Protein AF-R9INL1-F1 (afdb_monomer)

Secondary structure (DSSP, 8-state):
--HHHHHHHHHHHHTTSS--PPPPGGGTTHHHHHHHHHHHHHHHHHHHTT--SHHHHHHHHHHHHHHHHHHHHHHHHHHHHHGGGHHHHHHHHHHHHHHHHHHHHHTT-GGGHHHHHHHHHHHHHHHHTT--HHHHHHHHHHHHHHHHHHHHHHHHHHHHHHHHHHHHHHH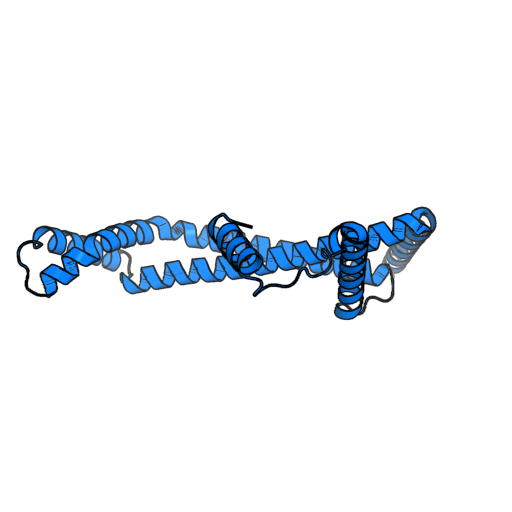HHHHHHHHHHHHHHHHHHHHHHHHS--

Mean predicted aligned error: 11.99 Å

Sequence (198 aa):
MSGLQKKYYARLYRIGKLKKKAYSVTWKYKDEIKKMQKLQAQYQFLVRHDIHSVVDLALVEDNLTDKRKEASAMKSRIYRANSKNKELYDIANEMDELLECENSFRNGDAFFEDEHNRWLLRESRLKELGYSYDEVKALKEHYRSEGAKLKSLEQEASKELKLAESIRKDFVGADGQEVERQQEEVKEQNMEHEKQPR

Radius of gyration: 29.95 Å; Cα contacts (8 Å, |Δi|>4): 96; chains: 1; bounding box: 66×44×85 Å

Foldseek 3Di:
DDDVVVVVVVVCVVVVVDDPDPPPCCVVCVVVVVVVVLVVVLVVLCVVQVPDDPVSLVVVLVVLVVLLVVLVVVLVVLVVVVVVCVVVVVLLVLLVVLVVLCVCVVVPPPVSVVSVVVNVVSQVVCVVVVDGSVRSVVVVVVSVVSSVVSVVSNVVSVVSSVSSVVVVCVVCVVVVVVVVVVVVVVVVVVVVVVPDDD

Nearest PDB structures (foldseek):
  4waf-assembly1_B  TM=4.309E-01  e=4.478E+00  Homo sapiens
  3na7-assembly1_A  TM=3.640E-01  e=6.272E+00  Helicobacter pylori NCTC 11638
  5nnv-assembly4_D  TM=2.929E-01  e=4.003E+00  Bacillus subtilis subsp. subtilis str. 168
  8v8v-assembly2_D  TM=3.924E-01  e=8.784E+00  Homo sapiens
  3ja6-assembly1_H  TM=2.442E-01  e=6.634E+00  Escherichia coli

Structure (mmCIF, N/CA/C/O backbone):
data_AF-R9INL1-F1
#
_entry.id   AF-R9INL1-F1
#
loop_
_atom_site.group_PDB
_atom_site.id
_atom_site.type_symbol
_atom_site.label_atom_id
_atom_site.label_alt_id
_atom_site.label_comp_id
_atom_site.label_asym_id
_atom_site.label_entity_id
_atom_site.label_seq_id
_atom_site.pdbx_PDB_ins_code
_atom_site.Cartn_x
_atom_site.Cartn_y
_atom_site.Cartn_z
_atom_site.occupancy
_atom_site.B_iso_or_equiv
_atom_site.auth_seq_id
_atom_site.auth_comp_id
_atom_site.auth_asym_id
_atom_site.auth_atom_id
_atom_site.pdbx_PDB_model_num
ATOM 1 N N . MET A 1 1 ? 27.705 -8.610 7.564 1.00 53.66 1 MET A N 1
ATOM 2 C CA . MET A 1 1 ? 28.032 -9.786 8.403 1.00 53.66 1 MET A CA 1
ATOM 3 C C . MET A 1 1 ? 27.961 -9.353 9.859 1.00 53.66 1 MET A C 1
ATOM 5 O O . MET A 1 1 ? 28.858 -8.639 10.296 1.00 53.66 1 MET A O 1
ATOM 9 N N . SER A 1 2 ? 26.880 -9.684 10.574 1.00 67.62 2 SER A N 1
ATOM 10 C CA . SER A 1 2 ? 26.727 -9.292 11.987 1.00 67.62 2 SER A CA 1
ATOM 11 C C . SER A 1 2 ? 27.607 -10.156 12.912 1.00 67.62 2 SER A C 1
ATOM 13 O O . SER A 1 2 ? 28.164 -11.181 12.498 1.00 67.62 2 SER A O 1
ATOM 15 N N . GLY A 1 3 ? 27.777 -9.714 14.163 1.00 78.38 3 GLY A N 1
ATOM 16 C CA . GLY A 1 3 ? 28.821 -10.171 15.090 1.00 78.38 3 GLY A CA 1
ATOM 17 C C . GLY A 1 3 ? 28.869 -11.677 15.377 1.00 78.38 3 GLY A C 1
ATOM 18 O O . GLY A 1 3 ? 29.965 -12.229 15.475 1.00 78.38 3 GLY A O 1
ATOM 19 N N . LEU A 1 4 ? 27.726 -12.368 15.461 1.00 80.31 4 LEU A N 1
ATOM 20 C CA . LEU A 1 4 ? 27.693 -13.811 15.749 1.00 80.31 4 LEU A CA 1
ATOM 21 C C . LEU A 1 4 ? 28.110 -14.652 14.535 1.00 80.31 4 LEU A C 1
ATOM 23 O O . LEU A 1 4 ? 28.918 -15.569 14.670 1.00 80.31 4 LEU A O 1
ATOM 27 N N . GLN A 1 5 ? 27.645 -14.278 13.338 1.00 77.44 5 GLN A N 1
ATOM 28 C CA . GLN A 1 5 ? 28.032 -14.921 12.078 1.00 77.44 5 GLN A CA 1
ATOM 29 C C . GLN A 1 5 ? 29.550 -14.821 11.876 1.00 77.44 5 GLN A C 1
ATOM 31 O O . GLN A 1 5 ? 30.214 -15.818 11.596 1.00 77.44 5 GLN A O 1
ATOM 36 N N . LYS A 1 6 ? 30.132 -13.637 12.114 1.00 81.38 6 LYS A N 1
ATOM 37 C CA . LYS A 1 6 ? 31.583 -13.415 12.002 1.00 81.38 6 LYS A CA 1
ATOM 38 C C . LYS A 1 6 ? 32.381 -14.275 12.994 1.00 81.38 6 LYS A C 1
ATOM 40 O O . LYS A 1 6 ? 33.382 -14.872 12.601 1.00 81.38 6 LYS A O 1
ATOM 45 N N . LYS A 1 7 ? 31.931 -14.383 14.254 1.00 86.81 7 LYS A N 1
ATOM 46 C CA . LYS A 1 7 ? 32.569 -15.231 15.284 1.00 86.81 7 LYS A CA 1
ATOM 47 C C . LYS A 1 7 ? 32.472 -16.724 14.947 1.00 86.81 7 LYS A C 1
ATOM 49 O O . LYS A 1 7 ? 33.459 -17.443 15.091 1.00 86.81 7 LYS A O 1
ATOM 54 N N . TYR A 1 8 ? 31.316 -17.177 14.462 1.00 83.25 8 TYR A N 1
ATOM 55 C CA . TYR A 1 8 ? 31.082 -18.571 14.081 1.00 83.25 8 TYR A CA 1
ATOM 56 C C . TYR A 1 8 ? 31.968 -18.999 12.901 1.00 83.25 8 TYR A C 1
ATOM 58 O O . TYR A 1 8 ? 32.709 -19.975 13.013 1.00 83.25 8 TYR A O 1
ATOM 66 N N . TYR A 1 9 ? 31.998 -18.216 11.816 1.00 80.25 9 TYR A N 1
ATOM 67 C CA . TYR A 1 9 ? 32.864 -18.506 10.666 1.00 80.25 9 TYR A CA 1
ATOM 68 C C . TYR A 1 9 ? 34.359 -18.441 11.016 1.00 80.25 9 TYR A C 1
ATOM 70 O O . TYR A 1 9 ? 35.126 -19.282 10.550 1.00 80.25 9 TYR A O 1
ATOM 78 N N . ALA A 1 10 ? 34.782 -17.514 11.886 1.00 81.94 10 ALA A N 1
ATOM 79 C CA . ALA A 1 10 ? 36.165 -17.459 12.368 1.00 81.94 10 ALA A CA 1
ATOM 80 C C . ALA A 1 10 ? 36.558 -18.706 13.185 1.00 81.94 10 ALA A C 1
ATOM 82 O O . ALA A 1 10 ? 37.666 -19.222 13.030 1.00 81.94 10 ALA A O 1
ATOM 83 N N . ARG A 1 11 ? 35.649 -19.225 14.025 1.00 86.44 11 ARG A N 1
ATOM 84 C CA . ARG A 1 11 ? 35.853 -20.478 14.771 1.00 86.44 11 ARG A CA 1
ATOM 85 C C . ARG A 1 11 ? 35.984 -21.673 13.822 1.00 86.44 11 ARG A C 1
ATOM 87 O O . ARG A 1 11 ? 36.908 -22.463 13.982 1.00 86.44 11 ARG A O 1
ATOM 94 N N . LEU A 1 12 ? 35.120 -21.777 12.810 1.00 83.88 12 LEU A N 1
ATOM 95 C CA . LEU A 1 12 ? 35.194 -22.840 11.797 1.00 83.88 12 LEU A CA 1
ATOM 96 C C . LEU A 1 12 ? 36.502 -22.806 10.992 1.00 83.88 12 LEU A C 1
ATOM 98 O O . LEU A 1 12 ? 37.045 -23.862 10.669 1.00 83.88 12 LEU A O 1
ATOM 102 N N . TYR A 1 13 ? 37.016 -21.607 10.709 1.00 79.00 13 TYR A N 1
ATOM 103 C CA . TYR A 1 13 ? 38.293 -21.413 10.022 1.00 79.00 13 TYR A CA 1
ATOM 104 C C . TYR A 1 13 ? 39.486 -21.830 10.898 1.00 79.00 13 TYR A C 1
ATOM 106 O O . TYR A 1 13 ? 40.380 -22.523 10.426 1.00 79.00 13 TYR A O 1
ATOM 114 N N . ARG A 1 14 ? 39.474 -21.483 12.196 1.00 80.69 14 ARG A N 1
ATOM 115 C CA . ARG A 1 14 ? 40.506 -21.908 13.166 1.00 80.69 14 ARG A CA 1
ATOM 116 C C . ARG A 1 14 ? 40.553 -23.422 13.379 1.00 80.69 14 ARG A C 1
ATOM 118 O O . ARG A 1 14 ? 41.634 -23.970 13.521 1.00 80.69 14 ARG A O 1
ATOM 125 N N . ILE A 1 15 ? 39.397 -24.088 13.395 1.00 86.56 15 ILE A N 1
ATOM 126 C CA . ILE A 1 15 ? 39.288 -25.549 13.586 1.00 86.56 15 ILE A CA 1
ATOM 127 C C . ILE A 1 15 ? 39.561 -26.304 12.261 1.00 86.56 15 ILE A C 1
ATOM 129 O O . ILE A 1 15 ? 39.501 -27.527 12.211 1.00 86.56 15 ILE A O 1
ATOM 133 N N . GLY A 1 16 ? 39.846 -25.600 11.157 1.00 74.12 16 GLY A N 1
ATOM 134 C CA . GLY A 1 16 ? 40.176 -26.211 9.862 1.00 74.12 16 GLY A CA 1
ATOM 135 C C . GLY A 1 16 ? 38.992 -26.863 9.137 1.00 74.12 16 GLY A C 1
ATOM 136 O O . GLY A 1 16 ? 39.162 -27.415 8.053 1.00 74.12 16 GLY A O 1
ATOM 137 N N . LYS A 1 17 ? 37.774 -26.762 9.689 1.00 77.38 17 LYS A N 1
ATOM 138 C CA . LYS A 1 17 ? 36.543 -27.278 9.062 1.00 77.38 17 LYS A CA 1
ATOM 139 C C . LYS A 1 17 ? 36.102 -26.461 7.846 1.00 77.38 17 LYS A C 1
ATOM 141 O O . LYS A 1 17 ? 35.294 -26.936 7.055 1.00 77.38 17 LYS A O 1
ATOM 146 N N . LEU A 1 18 ? 36.624 -25.243 7.685 1.00 73.31 18 LEU A N 1
ATOM 147 C CA . LEU A 1 18 ? 36.389 -24.392 6.523 1.00 73.31 18 LEU A CA 1
ATOM 148 C C . LEU A 1 18 ? 37.715 -24.143 5.791 1.00 73.31 18 LEU A C 1
ATOM 150 O O . LEU A 1 18 ? 38.580 -23.432 6.298 1.00 73.31 18 LEU A O 1
ATOM 154 N N . LYS A 1 19 ? 37.874 -24.702 4.585 1.00 65.44 19 LYS A N 1
ATOM 155 C CA . LYS A 1 19 ? 39.003 -24.367 3.701 1.00 65.44 19 LYS A CA 1
ATOM 156 C C . LYS A 1 19 ? 38.856 -22.928 3.197 1.00 65.44 19 LYS A C 1
ATOM 158 O O . LYS A 1 19 ? 37.738 -22.468 2.951 1.00 65.44 19 LYS A O 1
ATOM 163 N N . LYS A 1 20 ? 39.979 -22.230 2.993 1.00 61.31 20 LYS A N 1
ATOM 164 C CA . LYS A 1 20 ? 40.009 -20.924 2.319 1.00 61.31 20 LYS A CA 1
ATOM 165 C C . LYS A 1 20 ? 39.466 -21.107 0.900 1.00 61.31 20 LYS A C 1
ATOM 167 O O . LYS A 1 20 ? 40.190 -21.537 0.009 1.00 61.31 20 LYS A O 1
ATOM 172 N N . LYS A 1 21 ? 38.181 -20.823 0.681 1.00 60.97 21 LYS A N 1
ATOM 173 C CA . LYS A 1 21 ? 37.689 -20.580 -0.678 1.00 60.97 21 LYS A CA 1
ATOM 174 C C . LYS A 1 21 ? 38.436 -19.350 -1.191 1.00 60.97 21 LYS A C 1
ATOM 176 O O . LYS A 1 21 ? 38.664 -18.418 -0.413 1.00 60.97 21 LYS A O 1
ATOM 181 N N . ALA A 1 22 ? 38.839 -19.347 -2.461 1.00 65.12 22 ALA A N 1
ATOM 182 C CA . ALA A 1 22 ? 39.312 -18.115 -3.083 1.00 65.12 22 ALA A CA 1
ATOM 183 C C . ALA A 1 22 ? 38.276 -17.018 -2.788 1.00 65.12 22 ALA A C 1
ATOM 185 O O . ALA A 1 22 ? 37.072 -17.274 -2.898 1.00 65.12 22 ALA A O 1
ATOM 186 N N . TYR A 1 23 ? 38.723 -15.848 -2.315 1.00 63.03 23 TYR A N 1
ATOM 187 C CA . TYR A 1 23 ? 37.811 -14.737 -2.041 1.00 63.03 23 TYR A CA 1
ATOM 188 C C . TYR A 1 23 ? 36.927 -14.526 -3.268 1.00 63.03 23 TYR A C 1
ATOM 190 O O . TYR A 1 23 ? 37.436 -14.502 -4.389 1.00 63.03 23 TYR A O 1
ATOM 198 N N . SER A 1 24 ? 35.613 -14.401 -3.065 1.00 67.94 24 SER A N 1
ATOM 199 C CA . SER A 1 24 ? 34.686 -14.185 -4.170 1.00 67.94 24 SER A CA 1
ATOM 200 C C . SER A 1 24 ? 35.130 -12.941 -4.934 1.00 67.94 24 SER A C 1
ATOM 202 O O . SER A 1 24 ? 35.131 -11.837 -4.386 1.00 67.94 24 SER A O 1
ATOM 204 N N . VAL A 1 25 ? 35.510 -13.115 -6.197 1.00 75.12 25 VAL A N 1
ATOM 205 C CA . VAL A 1 25 ? 35.970 -12.029 -7.077 1.00 75.12 25 VAL A CA 1
ATOM 206 C C . VAL A 1 25 ? 34.801 -11.121 -7.494 1.00 75.12 25 VAL A C 1
ATOM 208 O O . VAL A 1 25 ? 34.988 -10.128 -8.180 1.00 75.12 25 VAL A O 1
ATOM 211 N N . THR A 1 26 ? 33.589 -11.406 -7.009 1.00 73.31 26 THR A N 1
ATOM 212 C CA . THR A 1 26 ? 32.342 -10.656 -7.214 1.00 73.31 26 THR A CA 1
ATOM 213 C C . THR A 1 26 ? 32.483 -9.149 -6.998 1.00 73.31 26 THR A C 1
ATOM 215 O O . THR A 1 26 ? 31.796 -8.379 -7.654 1.00 73.31 26 THR A O 1
ATOM 218 N N . TRP A 1 27 ? 33.382 -8.702 -6.114 1.00 78.25 27 TRP A N 1
ATOM 219 C CA . TRP A 1 27 ? 33.646 -7.273 -5.924 1.00 78.25 27 TRP A CA 1
ATOM 220 C C . TRP A 1 27 ? 34.305 -6.611 -7.145 1.00 78.25 27 TRP A C 1
ATOM 222 O O . TRP A 1 27 ? 34.025 -5.443 -7.390 1.00 78.25 27 TRP A O 1
ATOM 232 N N . LYS A 1 28 ? 35.128 -7.342 -7.918 1.00 82.44 28 LYS A N 1
ATOM 233 C CA . LYS A 1 28 ? 35.744 -6.845 -9.161 1.00 82.44 28 LYS A CA 1
ATOM 234 C C . LYS A 1 28 ? 34.709 -6.673 -10.270 1.00 82.44 28 LYS A C 1
ATOM 236 O O . LYS A 1 28 ? 34.774 -5.708 -11.012 1.00 82.44 28 LYS A O 1
ATOM 241 N N . TYR A 1 29 ? 33.731 -7.575 -10.330 1.00 83.00 29 TYR A N 1
ATOM 242 C CA . TYR A 1 29 ? 32.674 -7.585 -11.347 1.00 83.00 29 TYR A CA 1
ATOM 243 C C . TYR A 1 29 ? 31.385 -6.897 -10.887 1.00 83.00 29 TYR A C 1
ATOM 245 O O . TYR A 1 29 ? 30.338 -7.053 -11.508 1.00 83.00 29 TYR A O 1
ATOM 253 N N . LYS A 1 30 ? 31.415 -6.158 -9.773 1.00 86.88 30 LYS A N 1
ATOM 254 C CA . LYS A 1 30 ? 30.208 -5.597 -9.152 1.00 86.88 30 LYS A CA 1
ATOM 255 C C . LYS A 1 30 ? 29.412 -4.720 -10.121 1.00 86.88 30 LYS A C 1
ATOM 257 O O . LYS A 1 30 ? 28.186 -4.801 -10.140 1.00 86.88 30 LYS A O 1
ATOM 262 N N . ASP A 1 31 ? 30.096 -3.894 -10.905 1.00 88.38 31 ASP A N 1
ATOM 263 C CA . ASP A 1 31 ? 29.442 -2.969 -11.831 1.00 88.38 31 ASP A CA 1
ATOM 264 C C . ASP A 1 31 ? 28.979 -3.665 -13.115 1.00 88.38 31 ASP A C 1
ATOM 266 O O . ASP A 1 31 ? 27.885 -3.382 -13.599 1.00 88.38 31 ASP A O 1
ATOM 270 N N . GLU A 1 32 ? 29.724 -4.658 -13.600 1.00 88.12 32 GLU A N 1
ATOM 271 C CA . GLU A 1 32 ? 29.299 -5.516 -14.713 1.00 88.12 32 GLU A CA 1
ATOM 272 C C . GLU A 1 32 ? 28.058 -6.341 -14.355 1.00 88.12 32 GLU A C 1
ATOM 274 O O . GLU A 1 32 ? 27.120 -6.414 -15.144 1.00 88.12 32 GLU A O 1
ATOM 279 N N . ILE A 1 33 ? 27.998 -6.891 -13.136 1.00 88.81 33 ILE A N 1
ATOM 280 C CA . ILE A 1 33 ? 26.823 -7.610 -12.623 1.00 88.81 33 ILE A CA 1
ATOM 281 C C . ILE A 1 33 ? 25.609 -6.679 -12.583 1.00 88.81 33 ILE A C 1
ATOM 283 O O . ILE A 1 33 ? 24.529 -7.063 -13.026 1.00 88.81 33 ILE A O 1
ATOM 287 N N . LYS A 1 34 ? 25.769 -5.440 -12.103 1.00 91.69 34 LYS A N 1
ATOM 288 C CA . LYS A 1 34 ? 24.680 -4.450 -12.125 1.00 91.69 34 LYS A CA 1
ATOM 289 C C . LYS A 1 34 ? 24.243 -4.112 -13.550 1.00 91.69 34 LYS A C 1
ATOM 291 O O . LYS A 1 34 ? 23.046 -4.009 -13.800 1.00 91.69 34 LYS A O 1
ATOM 296 N N . LYS A 1 35 ? 25.191 -3.940 -14.478 1.00 91.38 35 LYS A N 1
ATOM 297 C CA . LYS A 1 35 ? 24.896 -3.666 -15.892 1.00 91.38 35 LYS A CA 1
ATOM 298 C C . LYS A 1 35 ? 24.117 -4.822 -16.518 1.00 91.38 35 LYS A C 1
ATOM 300 O O . LYS A 1 35 ? 23.106 -4.587 -17.169 1.00 91.38 35 LYS A O 1
ATOM 305 N N . MET A 1 36 ? 24.539 -6.057 -16.260 1.00 92.88 36 MET A N 1
ATOM 306 C CA . MET A 1 36 ? 23.842 -7.262 -16.706 1.00 92.88 36 MET A CA 1
ATOM 307 C C . MET A 1 36 ? 22.422 -7.335 -16.131 1.00 92.88 36 MET A C 1
ATOM 309 O O . MET A 1 36 ? 21.479 -7.553 -16.882 1.00 92.88 36 MET A O 1
ATOM 313 N N . GLN A 1 37 ? 22.247 -7.083 -14.829 1.00 93.25 37 GLN A N 1
ATOM 314 C CA . GLN A 1 37 ? 20.925 -7.047 -14.190 1.00 93.25 37 GLN A CA 1
ATOM 315 C C . GLN A 1 37 ? 20.014 -5.972 -14.797 1.00 93.25 37 GLN A C 1
ATOM 317 O O . GLN A 1 37 ? 18.830 -6.228 -15.006 1.00 93.25 37 GLN A O 1
ATOM 322 N N . LYS A 1 38 ? 20.562 -4.790 -15.116 1.00 93.31 38 LYS A N 1
ATOM 323 C CA . LYS A 1 38 ? 19.830 -3.720 -15.809 1.00 93.31 38 LYS A CA 1
ATOM 324 C C . LYS A 1 38 ? 19.360 -4.186 -17.191 1.00 93.31 38 LYS A C 1
ATOM 326 O O . LYS A 1 38 ? 18.165 -4.126 -17.459 1.00 93.31 38 LYS A O 1
ATOM 331 N N . LEU A 1 39 ? 20.272 -4.694 -18.024 1.00 93.75 39 LEU A N 1
ATOM 332 C CA . LEU A 1 39 ? 19.957 -5.171 -19.378 1.00 93.75 39 LEU A CA 1
ATOM 333 C C . LEU A 1 39 ? 18.939 -6.316 -19.356 1.00 93.75 39 LEU A C 1
ATOM 335 O O . LEU A 1 39 ? 18.003 -6.325 -20.148 1.00 93.75 39 LEU A O 1
ATOM 339 N N . GLN A 1 40 ? 19.077 -7.251 -18.414 1.00 95.00 40 GLN A N 1
ATOM 340 C CA . GLN A 1 40 ? 18.125 -8.344 -18.236 1.00 95.00 40 GLN A CA 1
ATOM 341 C C . GLN A 1 40 ? 16.725 -7.822 -17.885 1.00 95.00 40 GLN A C 1
ATOM 343 O O . GLN A 1 40 ? 15.745 -8.290 -18.460 1.00 95.00 40 GLN A O 1
ATOM 348 N N . ALA A 1 41 ? 16.619 -6.852 -16.972 1.00 95.00 41 ALA A N 1
ATOM 349 C CA . ALA A 1 41 ? 15.335 -6.260 -16.601 1.00 95.00 41 ALA A CA 1
ATOM 350 C C . ALA A 1 41 ? 14.686 -5.505 -17.774 1.00 95.00 41 ALA A C 1
ATOM 352 O O . ALA A 1 41 ? 13.481 -5.628 -17.983 1.00 95.00 41 ALA A O 1
ATOM 353 N N . GLN A 1 42 ? 15.481 -4.770 -18.557 1.00 93.81 42 GLN A N 1
ATOM 354 C CA . GLN A 1 42 ? 15.015 -4.080 -19.764 1.00 93.81 42 GLN A CA 1
ATOM 355 C C . GLN A 1 42 ? 14.521 -5.070 -20.824 1.00 93.81 42 GLN A C 1
ATOM 357 O O . GLN A 1 42 ? 13.417 -4.921 -21.333 1.00 93.81 42 GLN A O 1
ATOM 362 N N . TYR A 1 43 ? 15.291 -6.124 -21.099 1.00 94.38 43 TYR A N 1
ATOM 363 C CA . TYR A 1 43 ? 14.899 -7.172 -22.040 1.00 94.38 43 TYR A CA 1
ATOM 364 C C . TYR A 1 43 ? 13.595 -7.862 -21.620 1.00 94.38 43 TYR A C 1
ATOM 366 O O . TYR A 1 43 ? 12.667 -7.976 -22.414 1.00 94.38 43 TYR A O 1
ATOM 374 N N . GLN A 1 44 ? 13.484 -8.273 -20.353 1.00 96.38 44 GLN A N 1
ATOM 375 C CA . GLN A 1 44 ? 12.264 -8.897 -19.834 1.00 96.38 44 GLN A CA 1
ATOM 376 C C . GLN A 1 44 ? 11.046 -7.972 -19.914 1.00 96.38 44 GLN A C 1
ATOM 378 O O . GLN A 1 44 ? 9.936 -8.460 -20.105 1.00 96.38 44 GLN A O 1
ATOM 383 N N . PHE A 1 45 ? 11.239 -6.661 -19.747 1.00 95.88 45 PHE A N 1
ATOM 384 C CA . PHE A 1 45 ? 10.178 -5.672 -19.912 1.00 95.88 45 PHE A CA 1
ATOM 385 C C . PHE A 1 45 ? 9.698 -5.603 -21.367 1.00 95.88 45 PHE A C 1
ATOM 387 O O . PHE A 1 45 ? 8.498 -5.715 -21.600 1.00 95.88 45 PHE A O 1
ATOM 394 N N . LEU A 1 46 ? 10.624 -5.502 -22.329 1.00 94.06 46 LEU A N 1
ATOM 395 C CA . LEU A 1 46 ? 10.299 -5.481 -23.760 1.00 94.06 46 LEU A CA 1
ATOM 396 C C . LEU A 1 46 ? 9.536 -6.741 -24.184 1.00 94.06 46 LEU A C 1
ATOM 398 O O . LEU A 1 46 ? 8.501 -6.634 -24.827 1.00 94.06 46 LEU A O 1
ATOM 402 N N . VAL A 1 47 ? 9.998 -7.921 -23.754 1.00 96.56 47 VAL A N 1
ATOM 403 C CA . VAL A 1 47 ? 9.336 -9.203 -24.052 1.00 96.56 47 VAL A CA 1
ATOM 404 C C . VAL A 1 47 ? 7.947 -9.295 -23.415 1.00 96.56 47 VAL A C 1
ATOM 406 O O . VAL A 1 47 ? 7.018 -9.786 -24.043 1.00 96.56 47 VAL A O 1
ATOM 409 N N . ARG A 1 48 ? 7.778 -8.839 -22.166 1.00 95.75 48 ARG A N 1
ATOM 410 C CA . ARG A 1 48 ? 6.490 -8.931 -21.453 1.00 95.75 48 ARG A CA 1
ATOM 411 C C . ARG A 1 48 ? 5.402 -8.076 -22.097 1.00 95.75 48 ARG A C 1
ATOM 413 O O . ARG A 1 48 ? 4.241 -8.470 -22.069 1.00 95.75 48 ARG A O 1
ATOM 420 N N . HIS A 1 49 ? 5.785 -6.915 -22.618 1.00 94.62 49 HIS A N 1
ATOM 421 C CA . HIS A 1 49 ? 4.876 -5.957 -23.248 1.00 94.62 49 HIS A CA 1
ATOM 422 C C . HIS A 1 49 ? 4.879 -6.044 -24.780 1.00 94.62 49 HIS A C 1
ATOM 424 O O . HIS A 1 49 ? 4.262 -5.205 -25.422 1.00 94.62 49 HIS A O 1
ATOM 430 N N . ASP A 1 50 ? 5.562 -7.044 -25.348 1.00 93.12 50 ASP A N 1
ATOM 431 C CA . ASP A 1 50 ? 5.658 -7.287 -26.793 1.00 93.12 50 ASP A CA 1
ATOM 432 C C . ASP A 1 50 ? 6.136 -6.060 -27.598 1.00 93.12 50 ASP A C 1
ATOM 434 O O . ASP A 1 50 ? 5.656 -5.755 -28.684 1.00 93.12 50 ASP A O 1
ATOM 438 N N . ILE A 1 51 ? 7.103 -5.315 -27.057 1.00 92.81 51 ILE A N 1
ATOM 439 C CA . ILE A 1 51 ? 7.550 -4.028 -27.612 1.00 92.81 51 ILE A CA 1
ATOM 440 C C . ILE A 1 51 ? 8.542 -4.257 -28.754 1.00 92.81 51 ILE A C 1
ATOM 442 O O . ILE A 1 51 ? 9.627 -4.801 -28.533 1.00 92.81 51 ILE A O 1
ATOM 446 N N . HIS A 1 52 ? 8.188 -3.794 -29.955 1.00 89.50 52 HIS A N 1
ATOM 447 C CA . HIS A 1 52 ? 8.996 -3.950 -31.170 1.00 89.50 52 HIS A CA 1
ATOM 448 C C . HIS A 1 52 ? 9.540 -2.610 -31.690 1.00 89.50 52 HIS A C 1
ATOM 450 O O . HIS A 1 52 ? 10.538 -2.583 -32.410 1.00 89.50 52 HIS A O 1
ATOM 456 N N . SER A 1 53 ? 8.916 -1.495 -31.303 1.00 88.12 53 SER A N 1
ATOM 457 C CA . SER A 1 53 ? 9.261 -0.143 -31.741 1.00 88.12 53 SER A CA 1
ATOM 458 C C . SER A 1 53 ? 9.237 0.880 -30.598 1.00 88.12 53 SER A C 1
ATOM 460 O O . SER A 1 53 ? 8.744 0.627 -29.496 1.00 88.12 53 SER A O 1
ATOM 462 N N . VAL A 1 54 ? 9.755 2.082 -30.869 1.00 85.25 54 VAL A N 1
ATOM 463 C CA . VAL A 1 54 ? 9.681 3.216 -29.929 1.00 85.25 54 VAL A CA 1
ATOM 464 C C . VAL A 1 54 ? 8.234 3.689 -29.732 1.00 85.25 54 VAL A C 1
ATOM 466 O O . VAL A 1 54 ? 7.890 4.172 -28.655 1.00 85.25 54 VAL A O 1
ATOM 469 N N . VAL A 1 55 ? 7.375 3.518 -30.742 1.00 87.06 55 VAL A N 1
ATOM 470 C CA . VAL A 1 55 ? 5.944 3.840 -30.648 1.00 87.06 55 VAL A CA 1
ATOM 471 C C . VAL A 1 55 ? 5.257 2.899 -29.659 1.00 87.06 55 VAL A C 1
ATOM 473 O O . VAL A 1 55 ? 4.543 3.366 -28.774 1.00 87.06 55 VAL A O 1
ATOM 476 N N . ASP A 1 56 ? 5.548 1.598 -29.730 1.00 89.38 56 ASP A N 1
ATOM 477 C CA . ASP A 1 56 ? 5.014 0.613 -28.778 1.00 89.38 56 ASP A CA 1
ATOM 478 C C . ASP A 1 56 ? 5.464 0.930 -27.346 1.00 89.38 56 ASP A C 1
ATOM 480 O O . ASP A 1 56 ? 4.675 0.844 -26.405 1.00 89.38 56 ASP A O 1
ATOM 484 N N . LEU A 1 57 ? 6.719 1.366 -27.175 1.00 91.38 57 LEU A N 1
ATOM 485 C CA . LEU A 1 57 ? 7.239 1.797 -25.878 1.00 91.38 57 LEU A CA 1
ATOM 486 C C . LEU A 1 57 ? 6.452 2.994 -25.321 1.00 91.38 57 LEU A C 1
ATOM 488 O O . LEU A 1 57 ? 6.088 2.972 -24.146 1.00 91.38 57 LEU A O 1
ATOM 492 N N . ALA A 1 58 ? 6.156 4.002 -26.147 1.00 90.75 58 ALA A N 1
ATOM 493 C CA . ALA A 1 58 ? 5.370 5.167 -25.738 1.00 90.75 58 ALA A CA 1
ATOM 494 C C . ALA A 1 58 ? 3.927 4.787 -25.353 1.00 90.75 58 ALA A C 1
ATOM 496 O O . ALA A 1 58 ? 3.436 5.211 -24.308 1.00 90.75 58 ALA A O 1
ATOM 497 N N . LEU A 1 59 ? 3.277 3.912 -26.129 1.00 92.75 59 LEU A N 1
ATOM 498 C CA . LEU A 1 59 ? 1.937 3.403 -25.812 1.00 92.75 59 LEU A CA 1
ATOM 499 C C . LEU A 1 59 ? 1.911 2.646 -24.476 1.00 92.75 59 LEU A C 1
ATOM 501 O O . LEU A 1 59 ? 0.981 2.789 -23.679 1.00 92.75 59 LEU A O 1
ATOM 505 N N . VAL A 1 60 ? 2.934 1.835 -24.201 1.00 95.06 60 VAL A N 1
ATOM 506 C CA . VAL A 1 60 ? 3.064 1.131 -22.918 1.00 95.06 60 VAL A CA 1
ATOM 507 C C . VAL A 1 60 ? 3.318 2.118 -21.772 1.00 95.06 60 VAL A C 1
AT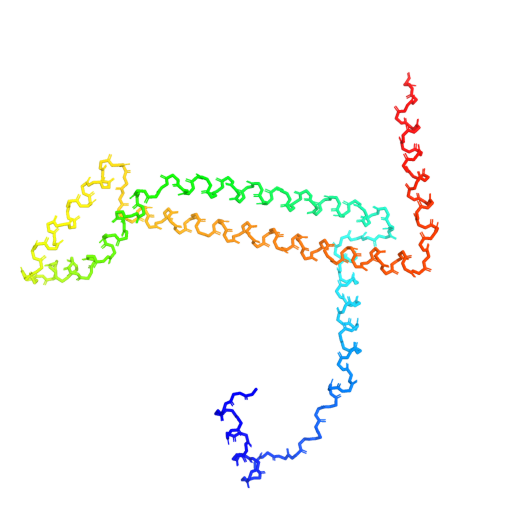OM 509 O O . VAL A 1 60 ? 2.734 1.956 -20.700 1.00 9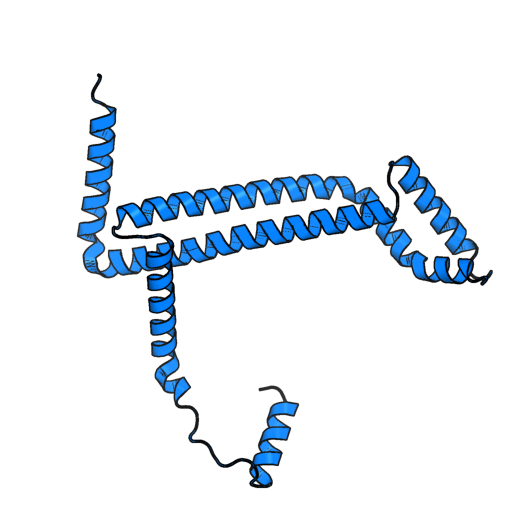5.06 60 VAL A O 1
ATOM 512 N N . GLU A 1 61 ? 4.130 3.158 -21.976 1.00 94.19 61 GLU A N 1
ATOM 513 C CA . GLU A 1 61 ? 4.355 4.221 -20.984 1.00 94.19 61 GLU A CA 1
ATOM 514 C C . GLU A 1 61 ? 3.065 4.967 -20.617 1.00 94.19 61 GLU A C 1
ATOM 516 O O . GLU A 1 61 ? 2.808 5.186 -19.426 1.00 94.19 61 GLU A O 1
ATOM 521 N N . ASP A 1 62 ? 2.227 5.301 -21.598 1.00 95.19 62 ASP A N 1
ATOM 522 C CA . ASP A 1 62 ? 0.930 5.942 -21.364 1.00 95.19 62 ASP A CA 1
ATOM 523 C C . ASP A 1 62 ? -0.003 5.020 -20.565 1.00 95.19 62 ASP A C 1
ATOM 525 O O . ASP A 1 62 ? -0.502 5.398 -19.500 1.00 95.19 62 ASP A O 1
ATOM 529 N N . ASN A 1 63 ? -0.123 3.755 -20.982 1.00 95.88 63 ASN A N 1
ATOM 530 C CA . ASN A 1 63 ? -0.916 2.745 -20.276 1.00 95.88 63 ASN A CA 1
ATOM 531 C C . ASN A 1 63 ? -0.460 2.543 -18.819 1.00 95.88 63 ASN A C 1
ATOM 533 O O . ASN A 1 63 ? -1.279 2.424 -17.903 1.00 95.88 63 ASN A O 1
ATOM 537 N N . LEU A 1 64 ? 0.852 2.487 -18.570 1.00 96.06 64 LEU A N 1
ATOM 538 C CA . LEU A 1 64 ? 1.406 2.356 -17.219 1.00 96.06 64 LEU A CA 1
ATOM 539 C C . LEU A 1 64 ? 1.193 3.622 -16.385 1.00 96.06 64 LEU A C 1
ATOM 541 O O . LEU A 1 64 ? 0.956 3.541 -15.174 1.00 96.06 64 LEU A O 1
ATOM 545 N N . THR A 1 65 ? 1.253 4.791 -17.020 1.00 95.81 65 THR A N 1
ATOM 546 C CA . THR A 1 65 ? 0.966 6.074 -16.378 1.00 95.81 65 THR A CA 1
ATOM 547 C C . THR A 1 65 ? -0.485 6.141 -15.924 1.00 95.81 65 THR A C 1
ATOM 549 O O . THR A 1 65 ? -0.742 6.545 -14.785 1.00 95.81 65 THR A O 1
ATOM 552 N N . ASP A 1 66 ? -1.416 5.685 -16.755 1.00 97.06 66 ASP A N 1
ATOM 553 C CA . ASP A 1 66 ? -2.836 5.654 -16.424 1.00 97.06 66 ASP A CA 1
ATOM 554 C C . ASP A 1 66 ? -3.147 4.626 -15.338 1.00 97.06 66 ASP A C 1
ATOM 556 O O . ASP A 1 66 ? -3.772 4.987 -14.339 1.00 97.06 66 ASP A O 1
ATOM 560 N N . LYS A 1 67 ? -2.585 3.410 -15.412 1.00 96.38 67 LYS A N 1
ATOM 561 C CA . LYS A 1 67 ? -2.678 2.415 -14.323 1.00 96.38 67 LYS A CA 1
ATOM 562 C C . LYS A 1 67 ? -2.172 2.968 -12.990 1.00 96.38 67 LYS A C 1
ATOM 564 O O . LYS A 1 67 ? -2.791 2.764 -11.945 1.00 96.38 67 LYS A O 1
ATOM 569 N N . ARG A 1 68 ? -1.051 3.700 -13.001 1.00 97.19 68 ARG A N 1
ATOM 570 C CA . ARG A 1 68 ? -0.503 4.336 -11.793 1.00 97.19 68 ARG A CA 1
ATOM 571 C C . ARG A 1 68 ? -1.441 5.416 -11.252 1.00 97.19 68 ARG A C 1
ATOM 573 O O . ARG A 1 68 ? -1.667 5.463 -10.041 1.00 97.19 68 ARG A O 1
ATOM 580 N N . LYS A 1 69 ? -1.978 6.283 -12.118 1.00 97.06 69 LYS A N 1
ATOM 581 C CA . LYS A 1 69 ? -2.939 7.331 -11.730 1.00 97.06 69 LYS A CA 1
ATOM 582 C C . LYS A 1 69 ? -4.216 6.722 -11.157 1.00 97.06 69 LYS A C 1
ATOM 584 O O . LYS A 1 69 ? -4.670 7.166 -10.105 1.00 97.06 69 LYS A O 1
ATOM 589 N N . GLU A 1 70 ? -4.757 5.694 -11.802 1.00 97.06 70 GLU A N 1
ATOM 590 C CA . GLU A 1 70 ? -5.949 4.975 -11.359 1.00 97.06 70 GLU A CA 1
ATOM 591 C C . GLU A 1 70 ? -5.728 4.332 -9.985 1.00 97.06 70 GLU A C 1
ATOM 593 O O . GLU A 1 70 ? -6.498 4.594 -9.058 1.00 97.06 70 GLU A O 1
ATOM 598 N N . ALA A 1 71 ? -4.627 3.594 -9.802 1.00 96.81 71 ALA A N 1
ATOM 599 C CA . ALA A 1 71 ? -4.269 3.005 -8.513 1.00 96.81 71 ALA A CA 1
ATOM 600 C C . ALA A 1 71 ? -4.128 4.073 -7.415 1.00 96.81 71 ALA A C 1
ATOM 602 O O . ALA A 1 71 ? -4.625 3.895 -6.301 1.00 96.81 71 ALA A O 1
ATOM 603 N N . SER A 1 72 ? -3.509 5.217 -7.727 1.00 96.12 72 SER A N 1
ATOM 604 C CA . SER A 1 72 ? -3.358 6.335 -6.788 1.00 96.12 72 SER A CA 1
ATOM 605 C C . SER A 1 72 ? -4.705 6.992 -6.439 1.00 96.12 72 SER A C 1
ATOM 607 O O . SER A 1 72 ? -4.986 7.298 -5.273 1.00 96.12 72 SER A O 1
ATOM 609 N N . ALA A 1 73 ? -5.594 7.152 -7.423 1.00 97.44 73 ALA A N 1
ATOM 610 C CA . ALA A 1 73 ? -6.938 7.689 -7.232 1.00 97.44 73 ALA A CA 1
ATOM 611 C C . ALA A 1 73 ? -7.817 6.749 -6.393 1.00 97.44 73 ALA A C 1
ATOM 613 O O . ALA A 1 73 ? -8.458 7.201 -5.438 1.00 97.44 73 ALA A O 1
ATOM 614 N N 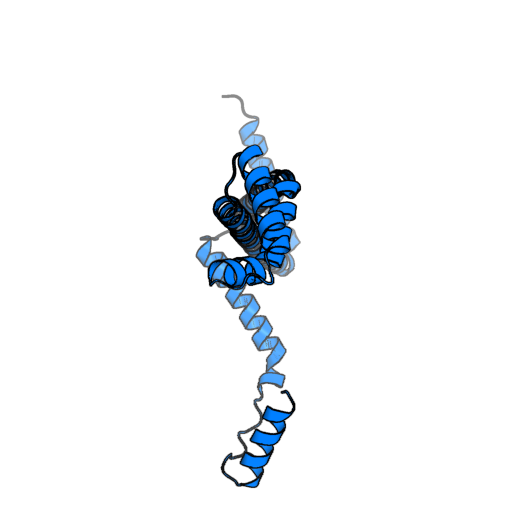. MET A 1 74 ? -7.811 5.447 -6.695 1.00 96.06 74 MET A N 1
ATOM 615 C CA . MET A 1 74 ? -8.491 4.420 -5.900 1.00 96.06 74 MET A CA 1
ATOM 616 C C . MET A 1 74 ? -7.958 4.405 -4.470 1.00 96.06 74 MET A C 1
ATOM 618 O O . MET A 1 74 ? -8.737 4.484 -3.523 1.00 96.06 74 MET A O 1
ATOM 622 N N . LYS A 1 75 ? -6.635 4.428 -4.293 1.00 95.44 75 LYS A N 1
ATOM 623 C CA . LYS A 1 75 ? -5.986 4.447 -2.977 1.00 95.44 75 LYS A CA 1
ATOM 624 C C . LYS A 1 75 ? -6.429 5.659 -2.163 1.00 95.44 75 LYS A C 1
ATOM 626 O O . LYS A 1 75 ? -6.775 5.536 -0.991 1.00 95.44 75 LYS A O 1
ATOM 631 N N . SER A 1 76 ? -6.503 6.823 -2.802 1.00 96.12 76 SER A N 1
ATOM 632 C CA . SER A 1 76 ? -6.982 8.060 -2.181 1.00 96.12 76 SER A CA 1
ATOM 633 C C . SER A 1 76 ? -8.464 7.983 -1.792 1.00 96.12 76 SER A C 1
ATOM 635 O O . SER A 1 76 ? -8.852 8.477 -0.734 1.00 96.12 76 SER A O 1
ATOM 637 N N . ARG A 1 77 ? -9.312 7.346 -2.615 1.00 96.56 77 ARG A N 1
ATOM 638 C CA . ARG A 1 77 ? -10.723 7.075 -2.278 1.00 96.56 77 ARG A CA 1
ATOM 639 C C . ARG A 1 77 ? -10.837 6.150 -1.067 1.00 96.56 77 ARG A C 1
ATOM 641 O O . ARG 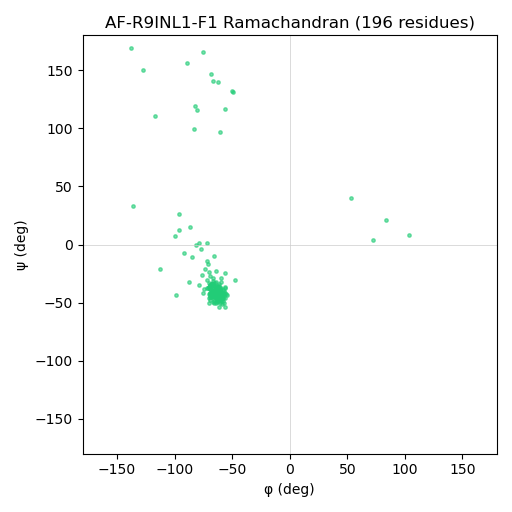A 1 77 ? -11.571 6.489 -0.144 1.00 96.56 77 ARG A O 1
ATOM 648 N N . ILE A 1 78 ? -10.074 5.058 -1.039 1.00 96.19 78 ILE A N 1
ATOM 649 C CA . ILE A 1 78 ? -10.046 4.109 0.081 1.00 96.19 78 ILE A CA 1
ATOM 650 C C . ILE A 1 78 ? -9.596 4.800 1.369 1.00 96.19 78 ILE A C 1
ATOM 652 O O . ILE A 1 78 ? -10.260 4.649 2.388 1.00 96.19 78 ILE A O 1
ATOM 656 N N . TYR A 1 79 ? -8.546 5.624 1.340 1.00 94.50 79 TYR A N 1
ATOM 657 C CA . TYR A 1 79 ? -8.119 6.353 2.539 1.00 94.50 79 TYR A CA 1
ATOM 658 C C . TYR A 1 79 ? -9.164 7.346 3.048 1.00 94.50 79 TYR A C 1
ATOM 660 O O . TYR A 1 79 ? -9.379 7.418 4.255 1.00 94.50 79 TYR A O 1
ATOM 668 N N . ARG A 1 80 ? -9.846 8.070 2.151 1.00 96.62 80 ARG A N 1
ATOM 669 C CA . ARG A 1 80 ? -10.943 8.977 2.533 1.00 96.62 80 ARG A CA 1
ATOM 670 C C . ARG A 1 80 ? -12.165 8.239 3.075 1.00 96.62 80 ARG A C 1
ATOM 672 O O . ARG A 1 80 ? -12.863 8.774 3.929 1.00 96.62 80 ARG A O 1
ATOM 679 N N . ALA A 1 81 ? -12.460 7.046 2.566 1.00 95.38 81 ALA A N 1
ATOM 680 C CA . ALA A 1 81 ? -13.519 6.204 3.113 1.00 95.38 81 ALA A CA 1
ATOM 681 C C . ALA A 1 81 ? -13.120 5.680 4.501 1.00 95.38 81 ALA A C 1
ATOM 683 O O . ALA A 1 81 ? -13.868 5.846 5.457 1.00 95.38 81 ALA A O 1
ATOM 684 N N . ASN A 1 82 ? -11.897 5.162 4.631 1.00 96.19 82 ASN A N 1
ATOM 685 C CA . ASN A 1 82 ? -11.364 4.624 5.878 1.00 96.19 82 ASN A CA 1
ATOM 686 C C . ASN A 1 82 ? -11.264 5.678 6.992 1.00 96.19 82 ASN A C 1
ATOM 688 O O . ASN A 1 82 ? -11.515 5.373 8.153 1.00 96.19 82 ASN A O 1
ATOM 692 N N . SER A 1 83 ? -10.931 6.931 6.658 1.00 94.38 83 SER A N 1
ATOM 693 C CA . SER A 1 83 ? -10.821 8.010 7.649 1.00 94.38 83 SER A CA 1
ATOM 694 C C . SER A 1 83 ? -12.146 8.350 8.330 1.00 94.38 83 SER A C 1
ATOM 696 O O . SER A 1 83 ? -12.132 8.901 9.426 1.00 94.38 83 SER A O 1
ATOM 698 N N . LYS A 1 84 ? -13.288 8.031 7.705 1.00 95.38 84 LYS A N 1
ATOM 699 C CA . LYS A 1 84 ? -14.616 8.232 8.307 1.00 95.38 84 LYS A CA 1
ATOM 700 C C . LYS A 1 84 ? -14.883 7.266 9.461 1.00 95.38 84 LYS A C 1
ATOM 702 O O . LYS A 1 84 ? -15.652 7.595 10.350 1.00 95.38 84 LYS A O 1
ATOM 707 N N . ASN A 1 85 ? -14.202 6.121 9.484 1.00 95.31 85 ASN A N 1
ATOM 708 C CA . ASN A 1 85 ? -14.377 5.085 10.504 1.00 95.31 85 ASN A CA 1
ATOM 709 C C . ASN A 1 85 ? -13.500 5.317 11.742 1.00 95.31 85 ASN A C 1
ATOM 711 O O . ASN A 1 85 ? -13.304 4.403 12.536 1.00 95.31 85 ASN A O 1
ATOM 715 N N . LYS A 1 86 ? -12.938 6.522 11.904 1.00 95.62 86 LYS A N 1
ATOM 716 C CA . LYS A 1 86 ? -12.011 6.824 12.996 1.00 95.62 86 LYS A CA 1
ATOM 717 C C . LYS A 1 86 ? -12.638 6.574 14.373 1.00 95.62 86 LYS A C 1
ATOM 719 O O . LYS A 1 86 ? -12.013 5.900 15.176 1.00 95.62 86 LYS A O 1
ATOM 724 N N . GLU A 1 87 ? -13.870 7.035 14.605 1.00 95.69 87 GLU A N 1
ATOM 725 C CA . GLU A 1 87 ? -14.573 6.831 15.886 1.00 95.69 87 GLU A CA 1
ATOM 726 C C . GLU A 1 87 ? -14.742 5.338 16.210 1.00 95.69 87 GLU A C 1
ATOM 728 O O . GLU A 1 87 ? -14.467 4.917 17.329 1.00 95.69 87 GLU A O 1
ATOM 733 N N . LEU A 1 88 ? -15.100 4.517 15.213 1.00 96.88 88 LEU A N 1
ATOM 734 C CA . LEU A 1 88 ? -15.209 3.063 15.381 1.00 96.88 88 LEU A CA 1
ATOM 735 C C . LEU A 1 88 ? -13.869 2.449 15.791 1.00 96.88 88 LEU A C 1
ATOM 737 O O . LEU A 1 88 ? -13.818 1.603 16.680 1.00 96.88 88 LEU A O 1
ATOM 741 N N . TYR A 1 89 ? -12.778 2.876 15.152 1.00 96.94 89 TYR A N 1
ATOM 742 C CA . TYR A 1 89 ? -11.445 2.372 15.466 1.00 96.94 89 TYR A CA 1
ATOM 743 C C . TYR A 1 89 ? -10.961 2.819 16.836 1.00 96.94 89 TYR A C 1
ATOM 745 O O . TYR A 1 89 ? -10.322 2.019 17.509 1.00 96.94 89 TYR A O 1
ATOM 753 N N . ASP A 1 90 ? -11.258 4.049 17.244 1.00 96.88 90 ASP A N 1
ATOM 754 C CA . ASP A 1 90 ? -10.893 4.557 18.563 1.00 96.88 90 ASP A CA 1
ATOM 755 C C . ASP A 1 90 ? -11.597 3.724 19.652 1.00 96.88 90 ASP A C 1
ATOM 757 O O . ASP A 1 90 ? -10.923 3.183 20.526 1.00 96.88 90 ASP A O 1
ATOM 761 N N . ILE A 1 91 ? -12.907 3.470 19.515 1.00 96.50 91 ILE A N 1
ATOM 762 C CA . ILE A 1 91 ? -13.655 2.598 20.440 1.00 96.50 91 ILE A CA 1
ATOM 763 C C . ILE A 1 91 ? -13.109 1.162 20.430 1.00 96.50 91 ILE A C 1
ATOM 765 O O . ILE A 1 91 ? -12.906 0.570 21.486 1.00 96.50 91 ILE A O 1
ATOM 769 N N . ALA A 1 92 ? -12.847 0.590 19.252 1.00 96.12 92 ALA A N 1
ATOM 770 C CA . ALA A 1 92 ? -12.310 -0.766 19.154 1.00 96.12 92 ALA A CA 1
ATOM 771 C C . ALA A 1 92 ? -10.894 -0.889 19.744 1.00 96.12 92 ALA A C 1
ATOM 773 O O . ALA A 1 92 ? -10.572 -1.933 20.301 1.00 96.12 92 ALA A O 1
ATOM 774 N N . ASN A 1 93 ? -10.061 0.155 19.657 1.00 96.12 93 ASN A N 1
ATOM 775 C CA . ASN A 1 93 ? -8.746 0.173 20.301 1.00 96.12 93 ASN A CA 1
ATOM 776 C C . ASN A 1 93 ? -8.885 0.238 21.833 1.00 96.12 93 ASN A C 1
ATOM 778 O O . ASN A 1 93 ? -8.179 -0.482 22.527 1.00 96.12 93 ASN A O 1
ATOM 782 N N . GLU A 1 94 ? -9.815 1.043 22.362 1.00 95.44 94 GLU A N 1
ATOM 783 C CA . GLU A 1 94 ? -10.114 1.053 23.805 1.00 95.44 94 GLU A CA 1
ATOM 784 C C . GLU A 1 94 ? -10.614 -0.321 24.280 1.00 95.44 94 GLU A C 1
ATOM 786 O O . GLU A 1 94 ? -10.239 -0.794 25.349 1.00 95.44 94 GLU A O 1
ATOM 791 N N . MET A 1 95 ? -11.426 -1.003 23.468 1.00 95.75 95 MET A N 1
ATOM 792 C CA . MET A 1 95 ? -11.837 -2.379 23.749 1.00 95.75 95 MET A CA 1
ATOM 793 C C . MET A 1 95 ? -10.655 -3.358 23.666 1.00 95.75 95 MET A C 1
ATOM 795 O O . MET A 1 95 ? -10.544 -4.225 24.522 1.00 95.75 95 MET A O 1
ATOM 799 N N . ASP A 1 96 ? -9.735 -3.217 22.704 1.00 95.75 96 ASP A N 1
ATOM 800 C CA . ASP A 1 96 ? -8.517 -4.044 22.631 1.00 95.75 96 ASP A CA 1
ATOM 801 C C . ASP A 1 96 ? -7.686 -3.974 23.927 1.00 95.75 96 ASP A C 1
ATOM 803 O O . ASP A 1 96 ? -7.162 -5.000 24.360 1.00 95.75 96 ASP A O 1
ATOM 807 N N . GLU A 1 97 ? -7.603 -2.805 24.570 1.00 95.31 97 GLU A N 1
ATOM 808 C CA . GLU A 1 97 ? -6.911 -2.629 25.859 1.00 95.31 97 GLU A CA 1
ATOM 809 C C . GLU A 1 97 ? -7.624 -3.344 27.018 1.00 95.31 97 GLU A C 1
ATOM 811 O O . GLU A 1 97 ? -6.977 -3.866 27.925 1.00 95.31 97 GLU A O 1
ATOM 816 N N . LEU A 1 98 ? -8.957 -3.409 26.977 1.00 95.25 98 LEU A N 1
ATOM 817 C CA . LEU A 1 98 ? -9.781 -4.066 27.997 1.00 95.25 98 LEU A CA 1
ATOM 818 C C . LEU A 1 98 ? -9.947 -5.575 27.765 1.00 95.25 98 LEU A C 1
ATOM 820 O O . LEU A 1 98 ? -10.425 -6.278 28.653 1.00 95.25 98 LEU A O 1
ATOM 824 N N . LEU A 1 99 ? -9.551 -6.093 26.599 1.00 94.31 99 LEU A N 1
ATOM 825 C CA . LEU A 1 99 ? -9.842 -7.462 26.166 1.00 94.31 99 LEU A CA 1
ATOM 826 C C . LEU A 1 99 ? -9.293 -8.533 27.124 1.00 94.31 99 LEU A C 1
ATOM 828 O O . LEU A 1 99 ? -9.961 -9.531 27.389 1.00 94.31 99 LEU A O 1
ATOM 832 N N . GLU A 1 100 ? -8.079 -8.348 27.649 1.00 94.31 100 GLU A N 1
ATOM 833 C CA . GLU A 1 100 ? -7.472 -9.293 28.601 1.00 94.31 100 GLU A CA 1
ATOM 834 C C . GLU A 1 100 ? -8.219 -9.315 29.944 1.00 94.31 100 GLU A C 1
ATOM 836 O O . GLU A 1 100 ? -8.446 -10.389 30.513 1.00 94.31 100 GLU A O 1
ATOM 841 N N . CYS A 1 101 ? -8.658 -8.144 30.413 1.00 94.31 101 CYS A N 1
ATOM 842 C CA . CYS A 1 101 ? -9.455 -7.997 31.631 1.00 94.31 101 CYS A CA 1
ATOM 843 C C . CYS A 1 101 ? -10.845 -8.621 31.446 1.00 94.31 101 CYS A C 1
ATOM 845 O O . CYS A 1 101 ? -11.279 -9.411 32.278 1.00 94.31 101 CYS A O 1
ATOM 847 N N . GLU A 1 102 ? -11.496 -8.359 30.308 1.00 94.12 102 GLU A N 1
ATOM 848 C CA . GLU A 1 102 ? -12.801 -8.927 29.952 1.00 94.12 102 GLU A CA 1
ATOM 849 C C . GLU A 1 102 ? -12.760 -10.458 29.910 1.00 94.12 102 GLU A C 1
ATOM 851 O O . GLU A 1 102 ? -13.627 -11.137 30.460 1.00 94.12 102 GLU A O 1
ATOM 856 N N . ASN A 1 103 ? -11.722 -11.027 29.292 1.00 94.50 103 ASN A N 1
ATOM 857 C CA . ASN A 1 103 ? -11.534 -12.474 29.265 1.00 94.50 103 ASN A CA 1
ATOM 858 C C . ASN A 1 103 ? -11.325 -13.045 30.676 1.00 94.50 103 ASN A C 1
ATOM 860 O O . ASN A 1 103 ? -11.850 -14.113 30.985 1.00 94.50 103 ASN A O 1
ATOM 864 N N . SER A 1 104 ? -10.584 -12.344 31.537 1.00 94.50 104 SER A N 1
ATOM 865 C CA . SER A 1 104 ? -10.337 -12.772 32.920 1.00 94.50 104 SER A CA 1
ATOM 866 C C . SER A 1 104 ? -11.618 -12.734 33.757 1.00 94.50 104 SER A C 1
ATOM 868 O O . SER A 1 104 ? -11.941 -13.719 34.423 1.00 94.50 104 SER A O 1
ATOM 870 N N . PHE A 1 105 ? -12.407 -11.665 33.632 1.00 95.12 105 PHE A N 1
ATOM 871 C CA . PHE A 1 105 ? -13.718 -11.550 34.269 1.00 95.12 105 PHE A CA 1
ATOM 872 C C . PHE A 1 105 ? -14.675 -12.659 33.820 1.00 95.12 105 PHE A C 1
ATOM 874 O O . PHE A 1 105 ? -15.265 -13.350 34.650 1.00 95.12 105 PHE A O 1
ATOM 881 N N . ARG A 1 106 ? -14.771 -12.914 32.507 1.00 92.88 106 ARG A N 1
ATOM 882 C CA . ARG A 1 106 ? -15.589 -14.010 31.952 1.00 92.88 106 ARG A CA 1
ATOM 883 C C . ARG A 1 106 ? -15.169 -15.392 32.449 1.00 92.88 106 ARG A C 1
ATOM 885 O O . ARG A 1 106 ? -16.010 -16.282 32.541 1.00 92.88 106 ARG A O 1
ATOM 892 N N . ASN A 1 107 ? -13.893 -15.568 32.788 1.00 94.38 107 ASN A N 1
ATOM 893 C CA . ASN A 1 107 ? -13.372 -16.795 33.391 1.00 94.38 107 ASN A CA 1
ATOM 894 C C . ASN A 1 107 ? -13.675 -16.912 34.900 1.00 94.38 107 ASN A C 1
ATOM 896 O O . ASN A 1 107 ? -13.293 -17.908 35.515 1.00 94.38 107 ASN A O 1
ATOM 900 N N . GLY A 1 108 ? -14.377 -15.938 35.488 1.00 93.81 108 GLY A N 1
ATOM 901 C CA . GLY A 1 108 ? -14.840 -15.944 36.877 1.00 93.81 108 GLY A CA 1
ATOM 902 C C . GLY A 1 108 ? -14.030 -15.064 37.830 1.00 93.81 108 GLY A C 1
ATOM 903 O O . GLY A 1 108 ? -14.253 -15.139 39.038 1.00 93.81 108 GLY A O 1
ATOM 904 N N . ASP A 1 109 ? -13.097 -14.250 37.328 1.00 93.94 109 ASP A N 1
ATOM 905 C CA . ASP A 1 109 ? -12.333 -13.321 38.161 1.00 93.94 109 ASP A CA 1
ATOM 906 C C . ASP A 1 109 ? -13.107 -12.017 38.409 1.00 93.94 109 ASP A C 1
ATOM 908 O O . ASP A 1 109 ? -13.116 -11.103 37.585 1.00 93.94 109 ASP A O 1
ATOM 912 N N . ALA A 1 110 ? -13.741 -11.917 39.577 1.00 92.38 110 ALA A N 1
ATOM 913 C CA . ALA A 1 110 ? -14.509 -10.739 39.977 1.00 92.38 110 ALA A CA 1
ATOM 914 C C . ALA A 1 110 ? -13.654 -9.471 40.186 1.00 92.38 110 ALA A C 1
ATOM 916 O O . ALA A 1 110 ? -14.217 -8.389 40.328 1.00 92.38 110 ALA A O 1
ATOM 917 N N . PHE A 1 111 ? -12.316 -9.566 40.201 1.00 94.31 111 PHE A N 1
ATOM 918 C CA . PHE A 1 111 ? -11.438 -8.399 40.343 1.00 94.31 111 PHE A CA 1
ATOM 919 C C . PHE A 1 111 ? -11.638 -7.368 39.221 1.00 94.31 111 PHE A C 1
ATOM 921 O O . PHE A 1 111 ? -11.531 -6.171 39.473 1.00 94.31 111 PHE A O 1
ATOM 928 N N . PHE A 1 112 ? -11.977 -7.826 38.011 1.00 94.31 112 PHE A N 1
ATOM 929 C CA . PHE A 1 112 ? -12.094 -6.999 36.803 1.00 94.31 112 PHE A CA 1
ATOM 930 C C . PHE A 1 112 ? -13.531 -6.528 36.500 1.00 94.31 112 PHE A C 1
ATOM 932 O O . PHE A 1 112 ? -13.896 -6.303 35.344 1.00 94.31 112 PHE A O 1
ATOM 939 N N . GLU A 1 113 ? -14.391 -6.418 37.518 1.00 94.62 113 GLU A N 1
ATOM 940 C CA . GLU A 1 113 ? -15.795 -6.013 37.342 1.00 94.62 113 GLU A CA 1
ATOM 941 C C . GLU A 1 113 ? -15.937 -4.586 36.773 1.00 94.62 113 GLU A C 1
ATOM 943 O O . GLU A 1 113 ? -16.811 -4.329 35.942 1.00 94.62 113 GLU A O 1
ATOM 948 N N . ASP A 1 114 ? -15.069 -3.645 37.165 1.00 94.94 114 ASP A N 1
ATOM 949 C CA . ASP A 1 114 ? -15.096 -2.275 36.627 1.00 94.94 114 ASP A CA 1
ATOM 950 C C . ASP A 1 114 ? -14.716 -2.253 35.138 1.00 94.94 114 ASP A C 1
ATOM 952 O O . ASP A 1 114 ? -15.388 -1.616 34.323 1.00 94.94 114 ASP A O 1
ATOM 956 N N . GLU A 1 115 ? -13.680 -3.001 34.754 1.00 95.69 115 GLU A N 1
ATOM 957 C CA . GLU A 1 115 ? -13.245 -3.156 33.367 1.00 95.69 115 GLU A CA 1
ATOM 958 C C . GLU A 1 115 ? -14.325 -3.814 32.503 1.00 95.69 115 GLU A C 1
ATOM 960 O O . GLU A 1 115 ? -14.554 -3.363 31.377 1.00 95.69 115 GLU A O 1
ATOM 965 N N . HIS A 1 116 ? -15.043 -4.804 33.041 1.00 95.88 116 HIS A N 1
ATOM 966 C CA . HIS A 1 116 ? -16.189 -5.418 32.370 1.00 95.88 116 HIS A CA 1
ATOM 967 C C . HIS A 1 116 ? -17.309 -4.401 32.099 1.00 95.88 116 HIS A C 1
ATOM 969 O O . HIS A 1 116 ? -17.831 -4.306 30.985 1.00 95.88 116 HIS A O 1
ATOM 975 N N . ASN A 1 117 ? -17.647 -3.562 33.082 1.00 95.75 117 ASN A N 1
ATOM 976 C CA . ASN A 1 117 ? -18.648 -2.508 32.898 1.00 95.75 117 ASN A CA 1
ATOM 977 C C . ASN A 1 117 ? -18.222 -1.486 31.829 1.00 95.75 117 ASN A C 1
ATOM 979 O O . ASN A 1 117 ? -19.039 -1.055 31.007 1.00 95.75 117 ASN A O 1
ATOM 983 N N . ARG A 1 118 ? -16.931 -1.127 31.788 1.00 96.00 118 ARG A N 1
ATOM 984 C CA . ARG A 1 118 ? -16.375 -0.277 30.722 1.00 96.00 118 ARG A CA 1
ATOM 985 C C . ARG A 1 118 ? -16.475 -0.955 29.357 1.00 96.00 118 ARG A C 1
ATOM 987 O O . ARG A 1 118 ? -16.877 -0.295 28.398 1.00 96.00 118 ARG A O 1
ATOM 994 N N . TRP A 1 119 ? -16.172 -2.252 29.269 1.00 96.06 119 TRP A N 1
ATOM 995 C CA . TRP A 1 119 ? -16.329 -3.036 28.043 1.00 96.06 119 TRP A CA 1
ATOM 996 C C . TRP A 1 119 ? -17.776 -2.997 27.536 1.00 96.06 119 TRP A C 1
ATOM 998 O O . TRP A 1 119 ? -18.009 -2.641 26.380 1.00 96.06 119 TRP A O 1
ATOM 1008 N N . LEU A 1 120 ? -18.761 -3.268 28.400 1.00 95.88 120 LEU A N 1
ATOM 1009 C CA . LEU A 1 120 ? -20.186 -3.240 28.043 1.00 95.88 120 LEU A CA 1
ATOM 1010 C C . LEU A 1 120 ? -20.651 -1.865 27.551 1.00 95.88 120 LEU A C 1
ATOM 1012 O O . LEU A 1 120 ? -21.453 -1.776 26.615 1.00 95.88 120 LEU A O 1
ATOM 1016 N N . LEU A 1 121 ? -20.137 -0.786 28.147 1.00 96.62 121 LEU A N 1
ATOM 1017 C CA . LEU A 1 121 ? -20.422 0.575 27.697 1.00 96.62 121 LEU A CA 1
ATOM 1018 C C . LEU A 1 121 ? -19.901 0.809 26.271 1.00 96.62 121 LEU A C 1
ATOM 1020 O O . LEU A 1 121 ? -20.609 1.383 25.443 1.00 96.62 121 LEU A O 1
ATOM 1024 N N . ARG A 1 122 ? -18.679 0.353 25.964 1.00 96.38 122 ARG A N 1
ATOM 1025 C CA . ARG A 1 122 ? -18.100 0.456 24.614 1.00 96.38 122 ARG A CA 1
ATOM 1026 C C . ARG A 1 122 ? -18.820 -0.423 23.604 1.00 96.38 122 ARG A C 1
ATOM 1028 O O . ARG A 1 122 ? -19.108 0.035 22.502 1.00 96.38 122 ARG A O 1
ATOM 1035 N N . GLU A 1 123 ? -19.187 -1.636 23.994 1.00 95.81 123 GLU A N 1
ATOM 1036 C CA . GLU A 1 123 ? -19.967 -2.537 23.152 1.00 95.81 123 GLU A CA 1
ATOM 1037 C C . GLU A 1 123 ? -21.350 -1.947 22.833 1.00 95.81 123 GLU A C 1
ATOM 1039 O 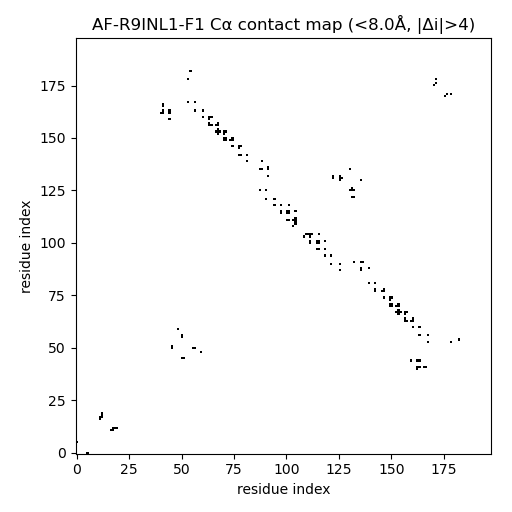O . GLU A 1 123 ? -21.787 -1.973 21.683 1.00 95.81 123 GLU A O 1
ATOM 1044 N N . SER A 1 124 ? -22.018 -1.351 23.824 1.00 96.19 124 SER A N 1
ATOM 1045 C CA . SER A 1 124 ? -23.294 -0.651 23.626 1.00 96.19 124 SER A CA 1
ATOM 1046 C C . SER A 1 124 ? -23.132 0.542 22.686 1.00 96.19 124 SER A C 1
ATOM 1048 O O . SER A 1 124 ? -23.933 0.717 21.772 1.00 96.19 124 SER A O 1
ATOM 1050 N N . ARG A 1 125 ? -22.046 1.309 22.837 1.00 96.25 125 ARG A N 1
ATOM 1051 C CA . ARG A 1 125 ? -21.729 2.427 21.945 1.00 96.25 125 ARG A CA 1
ATOM 1052 C C . ARG A 1 125 ? -21.482 1.980 20.501 1.00 96.25 125 ARG A C 1
ATOM 1054 O O . ARG A 1 125 ? -21.951 2.639 19.578 1.00 96.25 125 ARG A O 1
ATOM 1061 N N . LEU A 1 126 ? -20.782 0.865 20.280 1.00 96.00 126 LEU A N 1
ATOM 1062 C CA . LEU A 1 126 ? -20.624 0.299 18.935 1.00 96.00 126 LEU A CA 1
ATOM 1063 C C . LEU A 1 126 ? -21.969 -0.159 18.357 1.00 96.00 126 LEU A C 1
ATOM 1065 O O . LEU A 1 126 ? -22.255 0.134 17.195 1.00 96.00 126 LEU A O 1
ATOM 1069 N N . LYS A 1 127 ? -22.826 -0.787 19.173 1.00 96.19 127 LYS A N 1
ATOM 1070 C CA . LYS A 1 127 ? -24.181 -1.190 18.765 1.00 96.19 127 LYS A CA 1
ATOM 1071 C C . LYS A 1 127 ? -25.047 0.007 18.366 1.00 96.19 127 LYS A C 1
ATOM 1073 O O . LYS A 1 127 ? -25.754 -0.087 17.368 1.00 96.19 127 LYS A O 1
ATOM 1078 N N . GLU A 1 128 ? -24.957 1.138 19.071 1.00 96.62 128 GLU A N 1
ATOM 1079 C CA . GLU A 1 128 ? -25.616 2.399 18.673 1.00 96.62 128 GLU A CA 1
ATOM 1080 C C . GLU A 1 128 ? -25.143 2.896 17.301 1.00 96.62 128 GLU A C 1
ATOM 1082 O O . GLU A 1 128 ? -25.940 3.399 16.511 1.00 96.62 128 GLU A O 1
ATOM 1087 N N . LEU A 1 129 ? -23.851 2.732 17.003 1.00 94.69 129 LEU A N 1
ATOM 1088 C CA . LEU A 1 129 ? -23.263 3.059 15.702 1.00 94.69 129 LEU A CA 1
ATOM 1089 C C . LEU A 1 129 ? -23.564 1.999 14.626 1.00 94.69 129 LEU A C 1
ATOM 1091 O O . LEU A 1 129 ? -23.212 2.201 13.463 1.00 94.69 129 LEU A O 1
ATOM 1095 N N . GLY A 1 130 ? -24.229 0.899 14.991 1.00 96.12 130 GLY A N 1
ATOM 1096 C CA . GLY A 1 130 ? -24.640 -0.174 14.090 1.00 96.12 130 GLY A CA 1
ATOM 1097 C C . GLY A 1 130 ? -23.557 -1.211 13.795 1.00 96.12 130 GLY A C 1
ATOM 1098 O O . GLY A 1 130 ? -23.659 -1.890 12.778 1.00 96.12 130 GLY A O 1
ATOM 1099 N N . TYR A 1 131 ? -22.534 -1.326 14.647 1.00 96.69 131 TYR A N 1
ATOM 1100 C CA . TYR A 1 131 ? -21.430 -2.269 14.463 1.00 96.69 131 TYR A CA 1
ATOM 1101 C C . TYR A 1 131 ? -21.198 -3.146 15.697 1.00 96.69 131 TYR A C 1
ATOM 1103 O O . TYR A 1 131 ? -21.383 -2.729 16.838 1.00 96.69 131 TYR A O 1
ATOM 1111 N N . SER A 1 132 ? -20.714 -4.359 15.464 1.00 96.69 132 SER A N 1
ATOM 1112 C CA . SER A 1 132 ? -20.062 -5.200 16.466 1.00 96.69 132 SER A CA 1
ATOM 1113 C C . SER A 1 132 ? -18.553 -4.937 16.509 1.00 96.69 132 SER A C 1
ATOM 1115 O O . SER A 1 132 ? -17.943 -4.523 15.522 1.00 96.69 132 SER A O 1
ATOM 1117 N N . TYR A 1 133 ? -17.919 -5.239 17.641 1.00 95.25 133 TYR A N 1
ATOM 1118 C CA . TYR A 1 133 ? -16.464 -5.179 17.796 1.00 95.25 133 TYR A CA 1
ATOM 1119 C C . TYR A 1 133 ? -15.715 -6.003 16.732 1.00 95.25 133 TYR A C 1
ATOM 1121 O O . TYR A 1 133 ? -14.763 -5.513 16.118 1.00 95.25 133 TYR A O 1
ATOM 1129 N N . ASP A 1 134 ? -16.191 -7.217 16.439 1.00 95.75 134 ASP A N 1
ATOM 1130 C CA . ASP A 1 134 ? -15.583 -8.085 15.423 1.00 95.75 134 ASP A CA 1
ATOM 1131 C C . ASP A 1 134 ? -15.745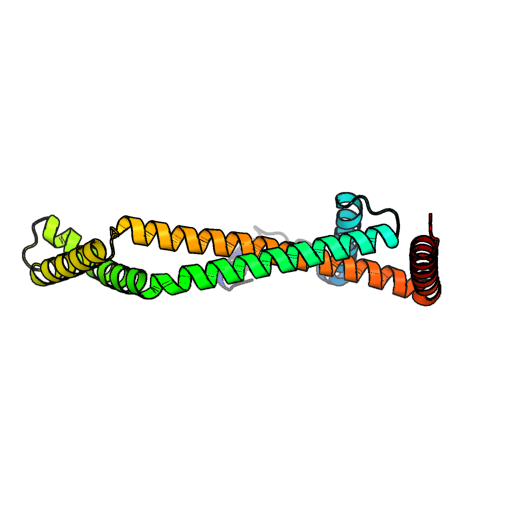 -7.517 14.005 1.00 95.75 134 ASP A C 1
ATOM 1133 O O . ASP A 1 134 ? -14.831 -7.604 13.182 1.00 95.75 134 ASP A O 1
ATOM 1137 N N . GLU A 1 135 ? -16.879 -6.870 13.725 1.00 96.69 135 GLU A N 1
ATOM 1138 C CA . GLU A 1 135 ? -17.132 -6.214 12.439 1.00 96.69 135 GLU A CA 1
ATOM 1139 C C . GLU A 1 135 ? -16.206 -5.014 12.241 1.00 96.69 135 GLU A C 1
ATOM 1141 O O . GLU A 1 135 ? -15.659 -4.839 11.153 1.00 96.69 135 GLU A O 1
ATOM 1146 N N . VAL A 1 136 ? -15.955 -4.221 13.289 1.00 97.00 136 VAL A N 1
ATOM 1147 C CA . VAL A 1 136 ? -14.996 -3.107 13.228 1.00 97.00 136 VAL A CA 1
ATOM 1148 C C . VAL A 1 136 ? -13.574 -3.619 12.983 1.00 97.00 136 VAL A C 1
ATOM 1150 O O . VAL A 1 136 ? -12.842 -3.039 12.173 1.00 97.00 136 VAL A O 1
ATOM 1153 N N . LYS A 1 137 ? -13.175 -4.728 13.620 1.00 96.00 137 LYS A N 1
ATOM 1154 C CA . LYS A 1 137 ? -11.881 -5.376 13.349 1.00 96.00 137 LYS A CA 1
ATOM 1155 C C . LYS A 1 137 ? -11.776 -5.860 11.906 1.00 96.00 137 LYS A C 1
ATOM 1157 O O . LYS A 1 137 ? -10.777 -5.572 11.240 1.00 96.00 137 LYS A O 1
ATOM 1162 N N . ALA A 1 138 ? -12.808 -6.533 11.404 1.00 96.94 138 ALA A N 1
ATOM 1163 C CA . ALA A 1 138 ? -12.869 -6.982 10.016 1.00 96.94 138 ALA A CA 1
ATOM 1164 C C . ALA A 1 138 ? -12.815 -5.799 9.034 1.00 96.94 138 ALA A C 1
ATOM 1166 O O . ALA A 1 138 ? -12.080 -5.844 8.048 1.00 96.94 138 ALA A O 1
ATOM 1167 N N . LEU A 1 139 ? -13.518 -4.705 9.337 1.00 96.50 139 LEU A N 1
ATOM 1168 C CA . LEU A 1 139 ? -13.518 -3.472 8.550 1.00 96.50 139 LEU A CA 1
ATOM 1169 C C . LEU A 1 139 ? -12.122 -2.837 8.488 1.00 96.50 139 LEU A C 1
ATOM 1171 O O . LEU A 1 139 ? -11.648 -2.474 7.407 1.00 96.50 139 LEU A O 1
ATOM 1175 N N . LYS A 1 140 ? -11.438 -2.745 9.634 1.00 95.69 140 LYS A N 1
ATOM 1176 C CA . LYS A 1 140 ? -10.071 -2.212 9.743 1.00 95.69 140 LYS A CA 1
ATOM 1177 C C . LYS A 1 140 ? -9.092 -3.029 8.899 1.00 95.69 140 LYS A C 1
ATOM 1179 O O . LYS A 1 140 ? -8.290 -2.453 8.159 1.00 95.69 140 LYS A O 1
ATOM 1184 N N . GLU A 1 141 ? -9.180 -4.357 8.960 1.00 96.44 141 GLU A N 1
ATOM 1185 C CA . GLU A 1 141 ? -8.321 -5.248 8.173 1.00 96.44 141 GLU A CA 1
ATOM 1186 C C . GLU A 1 141 ? -8.661 -5.215 6.675 1.00 96.44 141 GLU A C 1
ATOM 1188 O O . GLU A 1 141 ? -7.760 -5.190 5.832 1.00 96.44 141 GLU A O 1
ATOM 1193 N N . HIS A 1 142 ? -9.942 -5.108 6.316 1.00 96.19 142 HIS A N 1
ATOM 1194 C CA . HIS A 1 142 ? -10.371 -4.907 4.932 1.00 96.19 142 HIS A CA 1
ATOM 1195 C C . HIS A 1 142 ? -9.721 -3.653 4.328 1.00 96.19 142 HIS A C 1
ATOM 1197 O O . HIS A 1 142 ? -9.016 -3.742 3.323 1.00 96.19 142 HIS A O 1
ATOM 1203 N N . TYR A 1 143 ? -9.853 -2.491 4.975 1.00 96.56 143 TYR A N 1
ATOM 1204 C CA . TYR A 1 143 ? -9.244 -1.252 4.477 1.00 96.56 143 TYR A CA 1
ATOM 1205 C C . TYR A 1 143 ? -7.713 -1.301 4.446 1.00 96.56 143 TYR A C 1
ATOM 1207 O O . TYR A 1 143 ? -7.091 -0.746 3.533 1.00 96.56 143 TYR A O 1
ATOM 1215 N N . ARG A 1 144 ? -7.089 -1.970 5.422 1.00 95.50 144 ARG A N 1
ATOM 1216 C CA . ARG A 1 144 ? -5.639 -2.182 5.449 1.00 95.50 144 ARG A CA 1
ATOM 1217 C C . ARG A 1 144 ? -5.174 -3.025 4.263 1.00 95.50 144 ARG A C 1
ATOM 1219 O O . ARG A 1 144 ? -4.219 -2.637 3.587 1.00 95.50 144 ARG A O 1
ATOM 1226 N N . SER A 1 145 ? -5.829 -4.157 4.019 1.00 96.38 145 SER A N 1
ATOM 1227 C CA . SER A 1 145 ? -5.469 -5.091 2.951 1.00 96.38 145 SER A CA 1
ATOM 1228 C C . SER A 1 145 ? -5.703 -4.481 1.567 1.00 96.38 145 SER A C 1
ATOM 1230 O O . SER A 1 145 ? -4.800 -4.512 0.732 1.00 96.38 145 SER A O 1
ATOM 1232 N N . GLU A 1 146 ? -6.840 -3.820 1.346 1.00 96.25 146 GLU A N 1
ATOM 1233 C CA . GLU A 1 146 ? -7.133 -3.092 0.107 1.00 96.25 146 GLU A CA 1
ATOM 1234 C C . GLU A 1 146 ? -6.130 -1.956 -0.142 1.00 96.25 146 GLU A C 1
ATOM 1236 O O . GLU A 1 146 ? -5.562 -1.833 -1.231 1.00 96.25 146 GLU A O 1
ATOM 1241 N N . GLY A 1 147 ? -5.815 -1.165 0.890 1.00 95.56 147 GLY A N 1
ATOM 1242 C CA . GLY A 1 147 ? -4.791 -0.124 0.799 1.00 95.56 147 GLY A CA 1
ATOM 1243 C C . GLY A 1 147 ? -3.402 -0.679 0.455 1.00 95.56 147 GLY A C 1
ATOM 1244 O O . GLY A 1 147 ? -2.666 -0.071 -0.328 1.00 95.56 147 GLY A O 1
ATOM 1245 N N . ALA A 1 148 ? -3.041 -1.846 0.997 1.00 96.06 148 ALA A N 1
ATOM 1246 C CA . ALA A 1 148 ? -1.783 -2.523 0.689 1.00 96.06 148 ALA A CA 1
ATOM 1247 C C . ALA A 1 148 ? -1.737 -3.039 -0.759 1.00 96.06 148 ALA A C 1
ATOM 1249 O O . ALA A 1 148 ? -0.721 -2.842 -1.431 1.00 96.06 148 ALA A O 1
ATOM 1250 N N . LYS A 1 149 ? -2.833 -3.626 -1.262 1.00 96.62 149 LYS A N 1
ATOM 1251 C CA . LYS A 1 149 ? -2.957 -4.069 -2.661 1.00 96.62 149 LYS A CA 1
ATOM 1252 C C . LYS A 1 149 ? -2.773 -2.902 -3.630 1.00 96.62 149 LYS A C 1
ATOM 1254 O O . LYS A 1 149 ? -1.914 -2.966 -4.506 1.00 96.62 149 LYS A O 1
ATOM 1259 N N . LEU A 1 150 ? -3.498 -1.799 -3.426 1.00 96.38 150 LEU A N 1
ATOM 1260 C CA . LEU A 1 150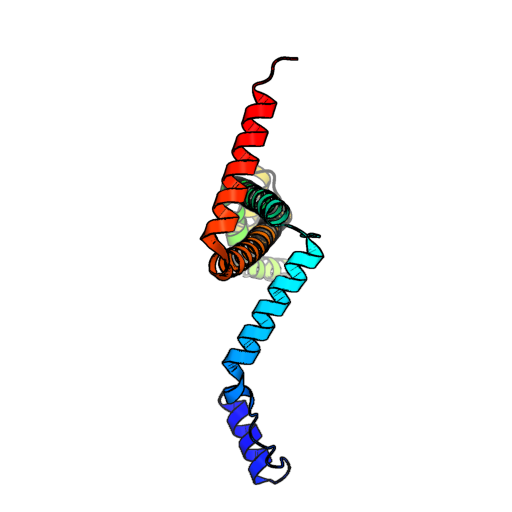 ? -3.396 -0.619 -4.293 1.00 96.38 150 LEU A CA 1
ATOM 1261 C C . LEU A 1 150 ? -2.009 0.026 -4.247 1.00 96.38 150 LEU A C 1
ATOM 1263 O O . LEU A 1 150 ? -1.487 0.450 -5.275 1.00 96.38 150 LEU A O 1
ATOM 1267 N N . LYS A 1 151 ? -1.369 0.057 -3.071 1.00 95.62 151 LYS A N 1
ATOM 1268 C CA . LYS A 1 151 ? 0.026 0.499 -2.948 1.00 95.62 151 LYS A CA 1
ATOM 1269 C C . LYS A 1 151 ? 0.977 -0.404 -3.736 1.00 95.62 151 LYS A C 1
ATOM 1271 O O . LYS A 1 151 ? 1.910 0.111 -4.345 1.00 95.62 151 LYS A O 1
ATOM 1276 N N . SER A 1 152 ? 0.763 -1.720 -3.715 1.00 96.75 152 SER A N 1
ATOM 1277 C CA . SER A 1 152 ? 1.563 -2.666 -4.498 1.00 96.75 152 SER A CA 1
ATOM 1278 C C . SER A 1 152 ? 1.425 -2.391 -5.995 1.00 96.75 152 SER A C 1
ATOM 1280 O O . SER A 1 152 ? 2.440 -2.222 -6.662 1.00 96.75 152 SER A O 1
ATOM 1282 N N . LEU A 1 153 ? 0.193 -2.242 -6.493 1.00 95.75 153 LEU A N 1
ATOM 1283 C CA . LEU A 1 153 ? -0.086 -1.932 -7.902 1.00 95.75 153 LEU A CA 1
ATOM 1284 C C . LEU A 1 153 ? 0.544 -0.601 -8.339 1.00 95.75 153 LEU A C 1
ATOM 1286 O O . LEU A 1 153 ? 1.211 -0.530 -9.368 1.00 95.75 153 LEU A O 1
ATOM 1290 N N . GLU A 1 154 ? 0.407 0.450 -7.525 1.00 96.25 154 GLU A N 1
ATOM 1291 C CA . GLU A 1 154 ? 1.029 1.755 -7.781 1.00 96.25 154 GLU A CA 1
ATOM 1292 C C . GLU A 1 154 ? 2.564 1.651 -7.845 1.00 96.25 154 GLU A C 1
ATOM 1294 O O . GLU A 1 154 ? 3.204 2.257 -8.709 1.00 96.25 154 GLU A O 1
ATOM 1299 N N . GLN A 1 155 ? 3.172 0.875 -6.940 1.00 96.44 155 GLN A N 1
ATOM 1300 C CA . GLN A 1 155 ? 4.619 0.651 -6.919 1.00 96.44 155 GLN A CA 1
ATOM 1301 C C . GLN A 1 155 ? 5.100 -0.180 -8.104 1.00 96.44 155 GLN A C 1
ATOM 1303 O O . GLN A 1 155 ? 6.185 0.084 -8.616 1.00 96.44 155 GLN A O 1
ATOM 1308 N N . GLU A 1 156 ? 4.331 -1.179 -8.516 1.00 95.88 156 GLU A N 1
ATOM 1309 C CA . GLU A 1 156 ? 4.642 -2.034 -9.656 1.00 95.88 156 GLU A CA 1
ATOM 1310 C C . GLU A 1 156 ? 4.607 -1.226 -10.954 1.00 95.88 156 GLU A C 1
ATOM 1312 O O . GLU A 1 156 ? 5.630 -1.144 -11.632 1.00 95.88 156 GLU A O 1
ATOM 1317 N N . ALA A 1 157 ? 3.529 -0.473 -11.196 1.00 96.19 157 ALA A N 1
ATOM 1318 C CA . ALA A 1 157 ? 3.442 0.460 -12.320 1.00 96.19 157 ALA A CA 1
ATOM 1319 C C . ALA A 1 157 ? 4.576 1.503 -12.298 1.00 96.19 157 ALA A C 1
ATOM 1321 O O . ALA A 1 157 ? 5.185 1.795 -13.322 1.00 96.19 157 ALA A O 1
ATOM 1322 N N . SER A 1 158 ? 4.938 2.025 -11.120 1.00 95.88 158 SER A N 1
ATOM 1323 C CA . SER A 1 158 ? 6.053 2.977 -10.987 1.00 95.88 158 SER A CA 1
ATOM 1324 C C . SER A 1 158 ? 7.425 2.357 -11.278 1.00 95.88 158 SER A C 1
ATOM 1326 O O . SER A 1 158 ? 8.321 3.050 -11.758 1.00 95.88 158 SER A O 1
ATOM 1328 N N . LYS A 1 159 ? 7.638 1.078 -10.947 1.00 95.94 159 LYS A N 1
ATOM 1329 C CA . LYS A 1 159 ? 8.881 0.361 -11.277 1.00 95.94 159 LYS A CA 1
ATOM 1330 C C . LYS A 1 159 ? 8.969 0.106 -12.775 1.00 95.94 159 LYS A C 1
ATOM 1332 O O . LYS A 1 159 ? 10.037 0.302 -13.344 1.00 95.94 159 LYS A O 1
ATOM 1337 N N . GLU A 1 160 ? 7.862 -0.301 -13.386 1.00 95.69 160 GLU A N 1
ATOM 1338 C CA . GLU A 1 160 ? 7.783 -0.520 -14.827 1.00 95.69 160 GLU A CA 1
ATOM 1339 C C . GLU A 1 160 ? 8.002 0.779 -15.610 1.00 95.69 160 GLU A C 1
ATOM 1341 O O . GLU A 1 160 ? 8.829 0.792 -16.516 1.00 95.69 160 GLU A O 1
ATOM 1346 N N . LEU A 1 161 ? 7.407 1.900 -15.184 1.00 96.25 161 LEU A N 1
ATOM 1347 C CA . LEU A 1 161 ? 7.679 3.217 -15.775 1.00 96.25 161 LEU A CA 1
ATOM 1348 C C . LEU A 1 161 ? 9.161 3.594 -15.712 1.00 96.25 161 LEU A C 1
ATOM 1350 O O . LEU A 1 161 ? 9.725 4.036 -16.702 1.00 96.25 161 LEU A O 1
ATOM 1354 N N . LYS A 1 162 ? 9.834 3.361 -14.579 1.00 95.19 162 LYS A N 1
ATOM 1355 C CA . LYS A 1 162 ? 11.280 3.626 -14.466 1.00 95.19 162 LYS A CA 1
ATOM 1356 C C . LYS A 1 162 ? 12.118 2.750 -15.398 1.00 95.19 162 LYS A C 1
ATOM 1358 O O . LYS A 1 162 ? 13.189 3.174 -15.832 1.00 95.19 162 LYS A O 1
ATOM 1363 N N . LEU A 1 163 ? 11.677 1.520 -15.668 1.00 95.00 163 LEU A N 1
ATOM 1364 C CA . LEU A 1 163 ? 12.330 0.652 -16.648 1.00 95.00 163 LEU A CA 1
ATOM 1365 C C . LEU A 1 163 ? 12.111 1.183 -18.065 1.00 95.00 163 LEU A C 1
ATOM 1367 O O . LEU A 1 163 ? 13.091 1.295 -18.796 1.00 95.00 163 LEU A O 1
ATOM 1371 N N . ALA A 1 164 ? 10.882 1.571 -18.410 1.00 93.94 164 ALA A N 1
ATOM 1372 C CA . ALA A 1 164 ? 10.549 2.177 -19.697 1.00 93.94 164 ALA A CA 1
ATOM 1373 C C . ALA A 1 164 ? 11.358 3.463 -19.947 1.00 93.94 164 ALA A C 1
ATOM 1375 O O . ALA A 1 164 ? 12.084 3.548 -20.936 1.00 93.94 164 ALA A O 1
ATOM 1376 N N . GLU A 1 165 ? 11.401 4.376 -18.970 1.00 92.38 165 GLU A N 1
ATOM 1377 C CA . GLU A 1 165 ? 12.226 5.590 -19.011 1.00 92.38 165 GLU A CA 1
ATOM 1378 C C . GLU A 1 165 ? 13.715 5.268 -19.194 1.00 92.38 165 GLU A C 1
ATOM 1380 O O . GLU A 1 165 ? 14.428 5.959 -19.925 1.00 92.38 165 GLU A O 1
ATOM 1385 N N . SER A 1 166 ? 14.207 4.212 -18.536 1.00 92.75 166 SER A N 1
ATOM 1386 C CA . SER A 1 166 ? 15.591 3.771 -18.694 1.00 92.75 166 SER A CA 1
ATOM 1387 C C . SER A 1 166 ? 15.864 3.196 -20.083 1.00 92.75 166 SER A C 1
ATOM 1389 O O . SER A 1 166 ? 16.975 3.372 -20.573 1.00 92.75 166 SER A O 1
ATOM 1391 N N . ILE A 1 167 ? 14.915 2.480 -20.691 1.00 91.25 167 ILE A N 1
ATOM 1392 C CA . ILE A 1 167 ? 15.030 1.974 -22.068 1.00 91.25 167 ILE A CA 1
ATOM 1393 C C . ILE A 1 167 ? 15.033 3.151 -23.036 1.00 91.25 167 ILE A C 1
ATOM 1395 O O . ILE A 1 167 ? 15.944 3.260 -23.850 1.00 91.25 167 ILE A O 1
ATOM 1399 N N . ARG A 1 168 ? 14.077 4.075 -22.888 1.00 88.38 168 ARG A N 1
ATOM 1400 C CA . ARG A 1 168 ? 13.977 5.291 -23.696 1.00 88.38 168 ARG A CA 1
ATOM 1401 C C . ARG A 1 168 ? 15.262 6.109 -23.629 1.00 88.38 168 ARG A C 1
ATOM 1403 O O . ARG A 1 168 ? 15.779 6.517 -24.660 1.00 88.38 168 ARG A O 1
ATOM 1410 N N . LYS A 1 169 ? 15.826 6.304 -22.431 1.00 87.75 169 LYS A N 1
ATOM 1411 C CA . LYS A 1 169 ? 17.099 7.017 -22.250 1.00 87.75 169 LYS A CA 1
ATOM 1412 C C . LYS A 1 169 ? 18.275 6.305 -22.919 1.00 87.75 169 LYS A C 1
ATOM 1414 O O . LYS A 1 169 ? 19.134 6.980 -23.474 1.00 87.75 169 LYS A O 1
ATOM 1419 N N . ASP A 1 170 ? 18.334 4.978 -22.846 1.00 85.31 170 ASP A N 1
ATOM 1420 C CA . ASP A 1 170 ? 19.406 4.212 -23.487 1.00 85.31 170 ASP A CA 1
ATOM 1421 C C . ASP A 1 170 ? 19.270 4.240 -25.027 1.00 85.31 170 ASP A C 1
ATOM 1423 O O . ASP A 1 170 ? 20.286 4.313 -25.710 1.00 85.31 170 ASP A O 1
ATOM 1427 N N . PHE A 1 171 ? 18.042 4.277 -25.567 1.00 75.88 171 PHE A N 1
ATOM 1428 C CA . PHE A 1 171 ? 17.762 4.451 -27.003 1.00 75.88 171 PHE A CA 1
ATOM 1429 C C . PHE A 1 171 ? 18.090 5.872 -27.503 1.00 75.88 171 PHE A C 1
ATOM 1431 O O . PHE A 1 171 ? 18.834 6.045 -28.464 1.00 75.88 171 PHE A O 1
ATOM 1438 N N . VAL A 1 172 ? 17.595 6.908 -26.818 1.00 65.62 172 VAL A N 1
ATOM 1439 C CA . VAL A 1 172 ? 17.842 8.324 -27.166 1.00 65.62 172 VAL A CA 1
ATOM 1440 C C . VAL A 1 172 ? 19.304 8.720 -26.910 1.00 65.62 172 VAL A C 1
ATOM 1442 O O . VAL A 1 172 ? 19.851 9.589 -27.577 1.00 65.62 172 VAL A O 1
ATOM 1445 N N . GLY A 1 173 ? 19.989 8.066 -25.972 1.00 55.59 173 GLY A N 1
ATOM 1446 C CA . GLY A 1 173 ? 21.413 8.288 -25.712 1.00 55.59 173 GLY A CA 1
ATOM 1447 C C . GLY A 1 173 ? 22.356 7.737 -26.789 1.00 55.59 173 GLY A C 1
ATOM 1448 O O . GLY A 1 173 ? 23.531 8.101 -26.770 1.00 55.59 173 GLY A O 1
ATOM 1449 N N . ALA A 1 174 ? 21.867 6.882 -27.697 1.00 51.66 174 ALA A N 1
ATOM 1450 C CA . ALA A 1 174 ? 22.629 6.342 -28.823 1.00 51.66 174 ALA A CA 1
ATOM 1451 C C . ALA A 1 174 ? 22.345 7.099 -30.138 1.00 51.66 174 ALA A C 1
ATOM 1453 O O . ALA A 1 174 ? 23.300 7.484 -30.802 1.00 51.66 174 ALA A O 1
ATOM 1454 N N . ASP A 1 175 ? 21.071 7.408 -30.438 1.00 52.00 175 ASP A N 1
ATOM 1455 C CA . ASP A 1 175 ? 20.618 7.994 -31.721 1.00 52.00 175 ASP A CA 1
ATOM 1456 C C . ASP A 1 175 ? 19.592 9.143 -31.541 1.00 52.00 175 ASP A C 1
ATOM 1458 O O . ASP A 1 175 ? 18.663 9.327 -32.330 1.00 52.00 175 ASP A O 1
ATOM 1462 N N . GLY A 1 176 ? 19.706 9.923 -30.461 1.00 47.41 176 GLY A N 1
ATOM 1463 C CA . GLY A 1 176 ? 18.640 10.810 -29.963 1.00 47.41 176 GLY A CA 1
ATOM 1464 C C . GLY A 1 176 ? 18.064 11.845 -30.928 1.00 47.41 176 GLY A C 1
ATOM 1465 O O . GLY A 1 176 ? 16.910 12.222 -30.770 1.00 47.41 176 GLY A O 1
ATOM 1466 N N . GLN A 1 177 ? 18.811 12.256 -31.953 1.00 52.62 177 GLN A N 1
ATOM 1467 C CA . GLN A 1 177 ? 18.305 13.185 -32.969 1.00 52.62 177 GLN A CA 1
ATOM 1468 C C . GLN A 1 177 ? 17.353 12.524 -33.975 1.00 52.62 177 GLN A C 1
ATOM 1470 O O . GLN A 1 177 ? 16.532 13.208 -34.572 1.00 52.62 177 GLN A O 1
ATOM 1475 N N . GLU A 1 178 ? 17.460 11.218 -34.212 1.00 52.28 178 GLU A N 1
ATOM 1476 C CA . GLU A 1 178 ? 16.655 10.517 -35.220 1.00 52.28 178 GLU A CA 1
ATOM 1477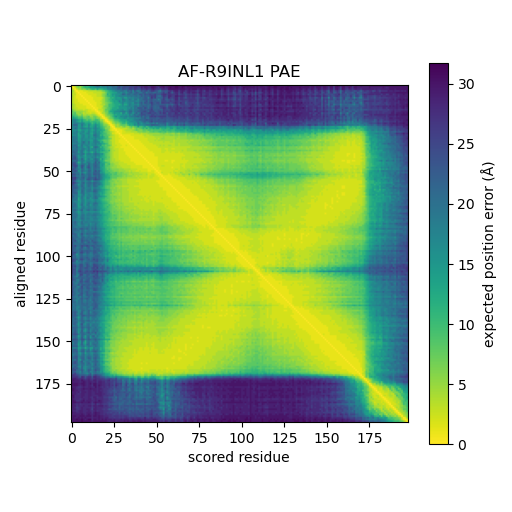 C C . GLU A 1 178 ? 15.312 10.045 -34.653 1.00 52.28 178 GLU A C 1
ATOM 1479 O O . GLU A 1 178 ? 14.294 10.094 -35.337 1.00 52.28 178 GLU A O 1
ATOM 1484 N N . VAL A 1 179 ? 15.290 9.706 -33.363 1.00 54.00 179 VAL A N 1
ATOM 1485 C CA . VAL A 1 179 ? 14.082 9.272 -32.650 1.00 54.00 179 VAL A CA 1
ATOM 1486 C C . VAL A 1 179 ? 13.134 10.442 -32.345 1.00 54.00 179 VAL A C 1
ATOM 1488 O O . VAL A 1 179 ? 11.924 10.275 -32.472 1.00 54.00 179 VAL A O 1
ATOM 1491 N N . GLU A 1 180 ? 13.648 11.629 -31.993 1.00 56.84 180 GLU A N 1
ATOM 1492 C CA . GLU A 1 180 ? 12.813 12.839 -31.828 1.00 56.84 180 GLU A CA 1
ATOM 1493 C C . GLU A 1 180 ? 12.137 13.241 -33.148 1.00 56.84 180 GLU A C 1
ATOM 1495 O O . GLU A 1 180 ? 10.933 13.492 -33.157 1.00 56.84 180 GLU A O 1
ATOM 1500 N N . ARG A 1 181 ? 12.866 13.183 -34.273 1.00 57.91 181 ARG A N 1
ATOM 1501 C CA . ARG A 1 181 ? 12.312 13.449 -35.613 1.00 57.91 181 ARG A CA 1
ATOM 1502 C C . ARG A 1 181 ? 11.190 12.478 -35.985 1.00 57.91 181 ARG A C 1
ATOM 1504 O O . ARG A 1 181 ? 10.133 12.910 -36.424 1.00 57.91 181 ARG A O 1
ATOM 1511 N N . GLN A 1 182 ? 11.371 11.180 -35.734 1.00 59.19 182 GLN A N 1
ATOM 1512 C CA . GLN A 1 182 ? 10.333 10.175 -36.007 1.00 59.19 182 GLN A CA 1
ATOM 1513 C C . GLN A 1 182 ? 9.096 10.343 -35.105 1.00 59.19 182 GLN A C 1
ATOM 1515 O O . GLN A 1 182 ? 7.973 10.099 -35.540 1.00 59.19 182 GLN A O 1
ATOM 1520 N N . GLN A 1 183 ? 9.271 10.775 -33.851 1.00 56.69 183 GLN A N 1
ATOM 1521 C CA . GLN A 1 183 ? 8.150 11.055 -32.947 1.00 56.69 183 GLN A CA 1
ATOM 1522 C C . GLN A 1 183 ? 7.354 12.302 -33.355 1.00 56.69 183 GLN A C 1
ATOM 1524 O O . GLN A 1 183 ? 6.132 12.314 -33.190 1.00 56.69 183 GLN A O 1
ATOM 1529 N N . GLU A 1 184 ? 8.022 13.336 -33.869 1.00 60.44 184 GLU A N 1
ATOM 1530 C CA . GLU A 1 184 ? 7.372 14.529 -34.421 1.00 60.44 184 GLU A CA 1
ATOM 1531 C C . GLU A 1 184 ? 6.632 14.204 -35.725 1.00 60.44 184 GLU A C 1
ATOM 1533 O O . GLU A 1 184 ? 5.448 14.518 -35.831 1.00 60.44 184 GLU A O 1
ATOM 1538 N N . GLU A 1 185 ? 7.249 13.456 -36.644 1.00 61.53 185 GLU A N 1
ATOM 1539 C CA . GLU A 1 185 ? 6.629 13.039 -37.912 1.00 61.53 185 GLU A CA 1
ATOM 1540 C C . GLU A 1 185 ? 5.374 12.176 -37.704 1.00 61.53 185 GLU A C 1
ATOM 1542 O O . GLU A 1 185 ? 4.347 12.402 -38.343 1.00 61.53 185 GLU A O 1
ATOM 1547 N N . VAL A 1 186 ? 5.404 11.216 -36.772 1.00 65.88 186 VAL A N 1
ATOM 1548 C CA . VAL A 1 186 ? 4.232 10.371 -36.470 1.00 65.88 186 VAL A CA 1
ATOM 1549 C C . VAL A 1 186 ? 3.117 11.179 -35.793 1.00 65.88 186 VAL A C 1
ATOM 1551 O O . VAL A 1 186 ? 1.934 10.932 -36.036 1.00 65.88 186 VAL A O 1
ATOM 1554 N N . LYS A 1 187 ? 3.454 12.169 -34.957 1.00 67.81 187 LYS A N 1
ATOM 1555 C CA . LYS A 1 187 ? 2.457 13.076 -34.363 1.00 67.81 187 LYS A CA 1
ATOM 1556 C C . LYS A 1 187 ? 1.837 14.006 -35.405 1.00 67.81 187 LYS A C 1
ATOM 1558 O O . LYS A 1 187 ? 0.624 14.201 -35.370 1.00 67.81 187 LYS A O 1
ATOM 1563 N N . GLU A 1 188 ? 2.628 14.548 -36.326 1.00 60.53 188 GLU A N 1
ATOM 1564 C CA . GLU A 1 188 ? 2.137 15.397 -37.415 1.00 60.53 188 GLU A CA 1
ATOM 1565 C C . GLU A 1 188 ? 1.238 14.618 -38.379 1.00 60.53 188 GLU A C 1
ATOM 1567 O O . GLU A 1 188 ? 0.127 15.068 -38.657 1.00 60.53 188 GLU A O 1
ATOM 1572 N N . GLN A 1 189 ? 1.633 13.409 -38.787 1.00 60.75 189 GLN A N 1
ATOM 1573 C CA . GLN A 1 189 ? 0.819 12.550 -39.657 1.00 60.75 189 GLN A CA 1
ATOM 1574 C C . GLN A 1 189 ? -0.523 12.173 -39.020 1.00 60.75 189 GLN A C 1
ATOM 1576 O O . GLN A 1 189 ? -1.561 12.227 -39.680 1.00 60.75 189 GLN A O 1
ATOM 1581 N N . ASN A 1 190 ? -0.531 11.844 -37.726 1.00 61.06 190 ASN A N 1
ATOM 1582 C CA . ASN A 1 190 ? -1.772 11.538 -37.013 1.00 61.06 190 ASN A CA 1
ATOM 1583 C C . ASN A 1 190 ? -2.683 12.773 -36.879 1.00 61.06 190 ASN A C 1
ATOM 1585 O O . ASN A 1 190 ? -3.897 12.650 -37.036 1.00 61.06 190 ASN A O 1
ATOM 1589 N N . MET A 1 191 ? -2.120 13.971 -36.669 1.00 58.97 191 MET A N 1
ATOM 1590 C CA . MET A 1 191 ? -2.897 15.218 -36.637 1.00 58.97 191 MET A CA 1
ATOM 1591 C C . MET A 1 191 ? -3.405 15.663 -38.018 1.00 58.97 191 MET A C 1
ATOM 1593 O O . MET A 1 191 ? -4.453 16.305 -38.103 1.00 58.97 191 MET A O 1
ATOM 1597 N N . GLU A 1 192 ? -2.689 15.359 -39.102 1.00 56.72 192 GLU A N 1
ATOM 1598 C CA . GLU A 1 192 ? -3.158 15.606 -40.471 1.00 56.72 192 GLU A CA 1
ATOM 1599 C C . GLU A 1 192 ? -4.283 14.646 -40.871 1.00 56.72 192 GLU A C 1
ATOM 1601 O O . GLU A 1 192 ? -5.248 15.071 -41.510 1.00 56.72 192 GLU A O 1
ATOM 1606 N N . HIS A 1 193 ? -4.214 13.383 -40.441 1.00 54.81 193 HIS A N 1
ATOM 1607 C CA . HIS A 1 193 ? -5.266 12.395 -40.686 1.00 54.81 193 HIS A CA 1
ATOM 1608 C C . HIS A 1 193 ? -6.576 12.735 -39.949 1.00 54.81 193 HIS A C 1
ATOM 1610 O O . HIS A 1 193 ? -7.659 12.518 -40.485 1.00 54.81 193 HIS A O 1
ATOM 1616 N N . GLU A 1 194 ? -6.496 13.347 -38.763 1.00 54.62 194 GLU A N 1
ATOM 1617 C CA . GLU A 1 194 ? -7.663 13.844 -38.013 1.00 54.62 194 GLU A CA 1
ATOM 1618 C C . GLU A 1 194 ? -8.302 15.115 -38.607 1.00 54.62 194 GLU A C 1
ATOM 1620 O O . GLU A 1 194 ? -9.467 15.407 -38.330 1.00 54.62 194 GLU A O 1
ATOM 1625 N N . LYS A 1 195 ? -7.571 15.884 -39.426 1.00 54.88 195 LYS A N 1
ATOM 1626 C CA . LYS A 1 195 ? -8.055 17.142 -40.029 1.00 54.88 195 LYS A CA 1
ATOM 1627 C C . LYS A 1 195 ? -8.706 16.973 -41.402 1.00 54.88 195 LYS A C 1
ATOM 1629 O O . LYS A 1 195 ? -9.256 17.948 -41.916 1.00 54.88 195 LYS A O 1
ATOM 1634 N N . GLN A 1 196 ? -8.662 15.786 -42.008 1.00 40.47 196 GLN A N 1
ATOM 1635 C CA . GLN A 1 196 ? -9.358 15.531 -43.270 1.00 40.47 196 GLN A CA 1
ATOM 1636 C C . GLN A 1 196 ? -10.849 15.254 -42.999 1.00 40.47 196 GLN A C 1
ATOM 1638 O O . GLN A 1 196 ? -11.171 14.268 -42.333 1.00 40.47 196 GLN A O 1
ATOM 1643 N N . PRO A 1 197 ? -11.786 16.099 -43.477 1.00 50.66 197 PRO A N 1
ATOM 1644 C CA . PRO A 1 197 ? -13.206 15.783 -43.384 1.00 50.66 197 PRO A CA 1
ATOM 1645 C C . PRO A 1 197 ? -13.520 14.569 -44.271 1.00 50.66 197 PRO A C 1
ATOM 1647 O O . PRO A 1 197 ? -12.978 14.446 -45.369 1.00 50.66 197 PRO A O 1
ATOM 1650 N N . ARG A 1 198 ? -14.386 13.680 -43.770 1.00 49.22 198 ARG A N 1
ATOM 1651 C CA . ARG A 1 198 ? -15.000 12.602 -44.562 1.00 49.22 198 ARG A CA 1
ATOM 1652 C C . ARG A 1 198 ? -15.763 13.141 -45.766 1.00 49.22 198 ARG A C 1
ATOM 1654 O O . ARG A 1 198 ? -16.415 14.198 -45.608 1.00 49.22 198 ARG A O 1
#

Solvent-accessible surface area (backbone atoms only — not comparable to full-atom values): 10949 Å² total; per-residue (Å²): 132,57,73,66,62,52,51,52,54,51,50,37,44,74,72,60,78,43,74,86,65,78,76,77,62,59,74,80,43,46,65,60,52,50,52,50,53,50,52,51,52,47,51,53,49,34,63,74,69,68,47,84,48,74,65,48,47,52,56,50,47,52,54,35,52,49,52,25,50,49,29,49,51,53,40,52,50,51,52,60,56,55,60,70,47,46,68,59,50,54,53,46,50,58,42,61,73,40,44,67,44,38,53,42,30,76,74,67,40,72,87,31,51,68,54,38,54,52,45,53,52,49,52,50,53,34,49,75,76,71,39,52,70,68,54,50,52,52,50,55,50,50,54,50,52,54,48,49,52,32,50,47,53,29,50,49,30,52,51,50,45,55,44,51,53,50,50,51,48,58,52,42,72,74,49,41,74,60,56,54,51,53,54,50,51,54,52,51,52,54,55,53,61,71,68,58,79,131

pLDDT: mean 86.54, std 14.52, range [40.47, 97.44]